Protein AF-0000000079571636 (afdb_homodimer)

pLDDT: mean 96.08, std 3.16, range [74.81, 98.69]

InterPro domains:
  IPR002716 PIN domain [PF01850] (4-133)
  IPR006226 PIN domain toxin [TIGR00028] (1-141)
  IPR022907 VapC family [MF_00265] (2-139)
  IPR029060 PIN-like domain superfamily [SSF88723] (1-139)

Organism: NCBI:txid1891644

Foldseek 3Di:
DEEEALVLLLLCQDPPDPCNVVSVVLLLCQLADPAAYEDEPVRLVVNLCQQQDCVNDVDGDDSVSSVVSSVCSCPGPRYDYFDDDPCLVVQLVVQCVQQVDDDPCSVLSSVQSRCQVVVHEYEYPDPVNVSGPSHHYDHSVD/DEEEALVLLLLCQDPPDPCNVVSVVLLLCQLADPAAYEDEPVRLVVNLCQQQDCVNDVDGDDSVSSVVSSVCSCPGPRYDYFDDDPCLVVQLVVQCVQQVDDDPCSVLSSVQSRCQVVVHEYEYPDPVNVSGPSHHYDHSVD

Nearest PDB structures (foldseek):
  7vwo-assembly3_I  TM=9.781E-01  e=2.932E-18  Mycobacterium tuberculosis H37Rv
  3zvk-assembly1_D  TM=7.586E-01  e=8.535E-06  Rickettsia felis
  2h1o-assembly1_A  TM=6.643E-01  e=7.554E-05  Neisseria gonorrhoeae
  5ecw-assembly1_B  TM=7.635E-01  e=6.685E-04  Shigella flexneri
  2h1c-assembly1_A  TM=6.288E-01  e=1.141E-04  Neisseria gonorrhoeae

Radius of gyration: 18.75 Å; Cα contacts (8 Å, |Δi|>4): 495; chains: 2; bounding box: 39×55×45 Å

Structure (mmCIF, N/CA/C/O backbone):
data_AF-0000000079571636-model_v1
#
loop_
_entity.id
_entity.type
_entity.pdbx_description
1 polymer 'Ribonuclease VapC'
#
loop_
_atom_site.group_PDB
_atom_site.id
_atom_site.type_symbol
_atom_site.label_atom_id
_atom_site.label_alt_id
_atom_site.label_comp_id
_atom_site.label_asym_id
_atom_site.label_entity_id
_atom_site.label_seq_id
_atom_site.pdbx_PDB_ins_code
_atom_site.Cartn_x
_atom_site.Cartn_y
_atom_site.Cartn_z
_atom_site.occupancy
_atom_site.B_iso_or_equiv
_atom_site.auth_seq_id
_atom_site.auth_comp_id
_atom_site.auth_asym_id
_atom_site.auth_atom_id
_atom_site.pdbx_PDB_model_num
ATOM 1 N N . MET A 1 1 ? 5.094 20.062 -7.301 1 96.12 1 MET A N 1
ATOM 2 C CA . MET A 1 1 ? 4.133 19.469 -6.379 1 96.12 1 MET A CA 1
ATOM 3 C C . MET A 1 1 ? 4.848 18.75 -5.234 1 96.12 1 MET A C 1
ATOM 5 O O . MET A 1 1 ? 5.953 18.234 -5.41 1 96.12 1 MET A O 1
ATOM 9 N N . LEU A 1 2 ? 4.289 18.766 -4.051 1 97.06 2 LEU A N 1
ATOM 10 C CA . LEU A 1 2 ? 4.82 18.031 -2.906 1 97.06 2 LEU A CA 1
ATOM 11 C C . LEU A 1 2 ? 4.051 16.734 -2.691 1 97.06 2 LEU A C 1
ATOM 13 O O . LEU A 1 2 ? 2.861 16.656 -2.996 1 97.06 2 LEU A O 1
ATOM 17 N N . LEU A 1 3 ? 4.719 15.75 -2.309 1 97.56 3 LEU A N 1
ATOM 18 C CA . LEU A 1 3 ? 4.137 14.516 -1.783 1 97.56 3 LEU A CA 1
ATOM 19 C C . LEU A 1 3 ? 4.734 14.172 -0.423 1 97.56 3 LEU A C 1
ATOM 21 O O . LEU A 1 3 ? 5.953 14.227 -0.243 1 97.56 3 LEU A O 1
ATOM 25 N N . ALA A 1 4 ? 3.92 13.875 0.493 1 96.19 4 ALA A N 1
ATOM 26 C CA . ALA A 1 4 ? 4.426 13.719 1.854 1 96.19 4 ALA A CA 1
ATOM 27 C C . ALA A 1 4 ? 4.367 12.258 2.299 1 96.19 4 ALA A C 1
ATOM 29 O O . ALA A 1 4 ? 3.408 11.547 1.993 1 96.19 4 ALA A O 1
ATOM 30 N N . ASP A 1 5 ? 5.328 11.883 3.041 1 96.19 5 ASP A N 1
ATOM 31 C CA . ASP A 1 5 ? 5.438 10.57 3.662 1 96.19 5 ASP A CA 1
ATOM 32 C C . ASP A 1 5 ? 4.473 10.43 4.836 1 96.19 5 ASP A C 1
ATOM 34 O O . ASP A 1 5 ? 3.963 11.43 5.348 1 96.19 5 ASP A O 1
ATOM 38 N N . VAL A 1 6 ? 4.297 9.188 5.242 1 97.06 6 VAL A N 1
ATOM 39 C CA . VAL A 1 6 ? 3.385 8.852 6.332 1 97.06 6 VAL A CA 1
ATOM 40 C C . VAL A 1 6 ? 3.828 9.562 7.609 1 97.06 6 VAL A C 1
ATOM 42 O O . VAL A 1 6 ? 2.994 10.07 8.367 1 97.06 6 VAL A O 1
ATOM 45 N N . ASN A 1 7 ? 5.16 9.672 7.844 1 95.06 7 ASN A N 1
ATOM 46 C CA . ASN A 1 7 ? 5.695 10.234 9.078 1 95.06 7 ASN A CA 1
ATOM 47 C C . ASN A 1 7 ? 5.324 11.703 9.234 1 95.06 7 ASN A C 1
ATOM 49 O O . ASN A 1 7 ? 5.141 12.188 10.352 1 95.06 7 ASN A O 1
ATOM 53 N N . VAL A 1 8 ? 5.219 12.398 8.141 1 96 8 VAL A N 1
ATOM 54 C CA . VAL A 1 8 ? 4.855 13.812 8.18 1 96 8 VAL A CA 1
ATOM 55 C C . VAL A 1 8 ? 3.451 13.969 8.758 1 96 8 VAL A C 1
ATOM 57 O O . VAL A 1 8 ? 3.223 14.812 9.625 1 96 8 VAL A O 1
ATOM 60 N N . PHE A 1 9 ? 2.555 13.102 8.375 1 97.69 9 PHE A N 1
ATOM 61 C CA . PHE A 1 9 ? 1.179 13.148 8.852 1 97.69 9 PHE A CA 1
ATOM 62 C C . PHE A 1 9 ? 1.092 12.703 10.305 1 97.69 9 PHE A C 1
ATOM 64 O O . PHE A 1 9 ? 0.295 13.234 11.078 1 97.69 9 PHE A O 1
ATOM 71 N N . ILE A 1 10 ? 1.893 11.695 10.656 1 97.38 10 ILE A N 1
ATOM 72 C CA . ILE A 1 10 ? 1.9 11.203 12.023 1 97.38 10 ILE A CA 1
ATOM 73 C C . ILE A 1 10 ? 2.34 12.32 12.977 1 97.38 10 ILE A C 1
ATOM 75 O O . ILE A 1 10 ? 1.67 12.594 13.969 1 97.38 10 ILE A O 1
ATOM 79 N N . HIS A 1 11 ? 3.43 13.039 12.633 1 96.06 11 HIS A N 1
ATOM 80 C CA . HIS A 1 11 ? 3.947 14.109 13.477 1 96.06 11 HIS A CA 1
ATOM 81 C C . HIS A 1 11 ? 2.973 15.281 13.547 1 96.06 11 HIS A C 1
ATOM 83 O O . HIS A 1 11 ? 2.844 15.93 14.586 1 96.06 11 HIS A O 1
ATOM 89 N N . ALA A 1 12 ? 2.326 15.539 12.453 1 96.81 12 ALA A N 1
ATOM 90 C CA . ALA A 1 12 ? 1.373 16.641 12.414 1 96.81 12 ALA A CA 1
ATOM 91 C C . ALA A 1 12 ? 0.127 16.328 13.234 1 96.81 12 ALA A C 1
ATOM 93 O O . ALA A 1 12 ? -0.508 17.219 13.789 1 96.81 12 ALA A O 1
ATOM 94 N N . HIS A 1 13 ? -0.247 15.031 13.312 1 97.25 13 HIS A N 1
ATOM 95 C CA . HIS A 1 13 ? -1.491 14.602 13.938 1 97.25 13 HIS A CA 1
ATOM 96 C C . HIS A 1 13 ? -1.291 14.312 15.422 1 97.25 13 HIS A C 1
ATOM 98 O O . HIS A 1 13 ? -2.129 14.68 16.25 1 97.25 13 HIS A O 1
ATOM 104 N N . ARG A 1 14 ? -0.196 13.625 15.719 1 95.81 14 ARG A N 1
ATOM 105 C CA . ARG A 1 14 ? 0.037 13.141 17.078 1 95.81 14 ARG A CA 1
ATOM 106 C C . ARG A 1 14 ? 0.732 14.203 17.922 1 95.81 14 ARG A C 1
ATOM 108 O O . ARG A 1 14 ? 1.896 14.531 17.688 1 95.81 14 ARG A O 1
ATOM 115 N N . PRO A 1 15 ? 0.125 14.68 18.969 1 91 15 PRO A N 1
ATOM 116 C CA . PRO A 1 15 ? 0.724 15.734 19.797 1 91 15 PRO A CA 1
ATOM 117 C C . PRO A 1 15 ? 1.906 15.234 20.625 1 91 15 PRO A C 1
ATOM 119 O O . PRO A 1 15 ? 2.703 16.047 21.109 1 91 15 PRO A O 1
ATOM 122 N N . ASP A 1 16 ? 2.041 13.938 20.828 1 90 16 ASP A N 1
ATOM 123 C CA . ASP A 1 16 ? 3.074 13.375 21.688 1 90 16 ASP A CA 1
ATOM 124 C C . ASP A 1 16 ? 4.336 13.047 20.891 1 90 16 ASP A C 1
ATOM 126 O O . ASP A 1 16 ? 5.27 12.438 21.422 1 90 16 ASP A O 1
ATOM 130 N N . THR A 1 17 ? 4.355 13.438 19.641 1 89.12 17 THR A N 1
ATOM 131 C CA . THR A 1 17 ? 5.551 13.211 18.844 1 89.12 17 THR A CA 1
ATOM 132 C C . THR A 1 17 ? 6.43 14.453 18.812 1 89.12 17 THR A C 1
ATOM 134 O O . THR A 1 17 ? 5.961 15.555 19.109 1 89.12 17 THR A O 1
ATOM 137 N N . GLU A 1 18 ? 7.66 14.258 18.516 1 84 18 GLU A N 1
ATOM 138 C CA . GLU A 1 18 ? 8.617 15.359 18.453 1 84 18 GLU A CA 1
ATOM 139 C C . GLU A 1 18 ? 8.227 16.359 17.375 1 84 18 GLU A C 1
ATOM 141 O O . GLU A 1 18 ? 7.816 15.969 16.266 1 84 18 GLU A O 1
ATOM 146 N N . SER A 1 19 ? 8.234 17.719 17.703 1 89.88 19 SER A N 1
ATOM 147 C CA . SER A 1 19 ? 8.016 18.828 16.781 1 89.88 19 SER A CA 1
ATOM 148 C C . SER A 1 19 ? 6.613 18.781 16.188 1 89.88 19 SER A C 1
ATOM 150 O O . SER A 1 19 ? 6.406 19.156 15.039 1 89.88 19 SER A O 1
ATOM 152 N N . SER A 1 20 ? 5.691 18.25 16.922 1 92.69 20 SER A N 1
ATOM 153 C CA . SER A 1 20 ? 4.32 18.078 16.438 1 92.69 20 SER A CA 1
ATOM 154 C C . SER A 1 20 ? 3.721 19.406 16 1 92.69 20 SER A C 1
ATOM 156 O O . SER A 1 20 ? 3.09 19.484 14.945 1 92.69 20 SER A O 1
ATOM 158 N N . GLN A 1 21 ? 3.959 20.453 16.734 1 94.31 21 GLN A N 1
ATOM 159 C CA . GLN A 1 21 ? 3.396 21.766 16.406 1 94.31 21 GLN A CA 1
ATOM 160 C C . GLN A 1 21 ? 3.994 22.312 15.117 1 94.31 21 GLN A C 1
ATOM 162 O O . GLN A 1 21 ? 3.281 22.875 14.289 1 94.31 21 GLN A O 1
ATOM 167 N N . GLU A 1 22 ? 5.25 22.141 14.977 1 95.5 22 GLU A N 1
ATOM 168 C CA . GLU A 1 22 ? 5.93 22.594 13.766 1 95.5 22 GLU A CA 1
ATOM 169 C C . GLU A 1 22 ? 5.441 21.828 12.539 1 95.5 22 GLU A C 1
ATOM 171 O O . GLU A 1 22 ? 5.215 22.422 11.477 1 95.5 22 GLU A O 1
ATOM 176 N N . TYR A 1 23 ? 5.254 20.547 12.672 1 95.81 23 TYR A N 1
ATOM 177 C CA . TYR A 1 23 ? 4.777 19.734 11.562 1 95.81 23 TYR A CA 1
ATOM 178 C C . TYR A 1 23 ? 3.33 20.062 11.219 1 95.81 23 TYR A C 1
ATOM 180 O O . TYR A 1 23 ? 2.965 20.125 10.039 1 95.81 23 TYR A O 1
ATOM 188 N N . ALA A 1 24 ? 2.547 20.312 12.266 1 96.75 24 ALA A N 1
ATOM 189 C CA . ALA A 1 24 ? 1.155 20.688 12.047 1 96.75 24 ALA A CA 1
ATOM 190 C C . ALA A 1 24 ? 1.066 22.016 11.297 1 96.75 24 ALA A C 1
ATOM 192 O O . ALA A 1 24 ? 0.28 22.156 10.352 1 96.75 24 ALA A O 1
ATOM 193 N N . ALA A 1 25 ? 1.86 22.938 11.719 1 96.69 25 AL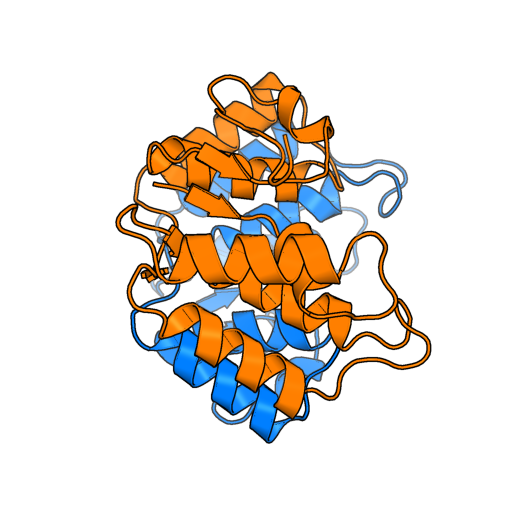A A N 1
ATOM 194 C CA . ALA A 1 25 ? 1.888 24.25 11.062 1 96.69 25 ALA A CA 1
ATOM 195 C C . ALA A 1 25 ? 2.371 24.141 9.625 1 96.69 25 ALA A C 1
ATOM 197 O O . ALA A 1 25 ? 1.804 24.75 8.719 1 96.69 25 ALA A O 1
ATOM 198 N N . TRP A 1 26 ? 3.406 23.391 9.453 1 96.81 26 TRP A N 1
ATOM 199 C CA . TRP A 1 26 ? 3.945 23.203 8.109 1 96.81 26 TRP A CA 1
ATOM 200 C C . TRP A 1 26 ? 2.904 22.562 7.195 1 96.81 26 TRP A C 1
ATOM 202 O O . TRP A 1 26 ? 2.691 23.016 6.07 1 96.81 26 TRP A O 1
ATOM 212 N N . LEU A 1 27 ? 2.281 21.531 7.664 1 97.25 27 LEU A N 1
ATOM 213 C CA . LEU A 1 27 ? 1.283 20.812 6.871 1 97.25 27 LEU A CA 1
ATOM 214 C C . LEU A 1 27 ? 0.119 21.734 6.516 1 97.25 27 LEU A C 1
ATOM 216 O O . LEU A 1 27 ? -0.355 21.734 5.375 1 97.25 27 LEU A O 1
ATOM 220 N N . THR A 1 28 ? -0.33 22.484 7.508 1 97.19 28 THR A N 1
ATOM 221 C CA . THR A 1 28 ? -1.417 23.438 7.273 1 97.19 28 THR A CA 1
ATOM 222 C C . THR A 1 28 ? -1.046 24.422 6.172 1 97.19 28 THR A C 1
ATOM 224 O O . THR A 1 28 ? -1.837 24.672 5.258 1 97.19 28 THR A O 1
ATOM 227 N N . ARG A 1 29 ? 0.156 24.922 6.219 1 96.94 29 ARG A N 1
ATOM 228 C CA . ARG A 1 29 ? 0.626 25.844 5.203 1 96.94 29 ARG A CA 1
ATOM 229 C C . ARG A 1 29 ? 0.708 25.172 3.836 1 96.94 29 ARG A C 1
ATOM 231 O O . ARG A 1 29 ? 0.309 25.766 2.826 1 96.94 29 ARG A O 1
ATOM 238 N N . ALA A 1 30 ? 1.214 23.969 3.807 1 97.12 30 ALA A N 1
ATOM 239 C CA . ALA A 1 30 ? 1.367 23.234 2.555 1 97.12 30 ALA A CA 1
ATOM 240 C C . ALA A 1 30 ? 0.01 22.938 1.925 1 97.12 30 ALA A C 1
ATOM 242 O O . ALA A 1 30 ? -0.149 23.031 0.705 1 97.12 30 ALA A O 1
ATOM 243 N N . LEU A 1 31 ? -0.978 22.656 2.752 1 97.56 31 LEU A N 1
ATOM 244 C CA . LEU A 1 31 ? -2.295 22.234 2.291 1 97.56 31 LEU A CA 1
ATOM 245 C C . LEU A 1 31 ? -3.139 23.438 1.877 1 97.56 31 LEU A C 1
ATOM 247 O O . LEU A 1 31 ? -4.16 23.281 1.203 1 97.56 31 LEU A O 1
ATOM 251 N N . THR A 1 32 ? -2.73 24.594 2.322 1 97.06 32 THR A N 1
ATOM 252 C CA . THR A 1 32 ? -3.531 25.781 2.039 1 97.06 32 THR A CA 1
ATOM 253 C C . THR A 1 32 ? -2.766 26.75 1.143 1 97.06 32 THR A C 1
ATOM 255 O O . THR A 1 32 ? -3.281 27.812 0.78 1 97.06 32 THR A O 1
ATOM 258 N N . GLY A 1 33 ? -1.56 26.422 0.808 1 95.44 33 GLY A N 1
ATOM 259 C CA . GLY A 1 33 ? -0.719 27.281 -0.017 1 95.44 33 GLY A CA 1
ATOM 260 C C . GLY A 1 33 ? -1.002 27.141 -1.501 1 95.44 33 GLY A C 1
ATOM 261 O O . GLY A 1 33 ? -1.903 26.391 -1.9 1 95.44 33 GLY A O 1
ATOM 262 N N . PRO A 1 34 ? -0.255 27.891 -2.332 1 94.94 34 PRO A N 1
ATOM 263 C CA . PRO A 1 34 ? -0.489 27.922 -3.777 1 94.94 34 PRO A CA 1
ATOM 264 C C . PRO A 1 34 ? 0.103 26.703 -4.496 1 94.94 34 PRO A C 1
ATOM 266 O O . PRO A 1 34 ? -0.333 26.359 -5.602 1 94.94 34 PRO A O 1
ATOM 269 N N . GLU A 1 35 ? 1.074 26.062 -3.904 1 95.69 35 GLU A N 1
ATOM 270 C CA . GLU A 1 35 ? 1.703 24.891 -4.512 1 95.69 35 GLU A CA 1
ATOM 271 C C . GLU A 1 35 ? 0.844 23.641 -4.324 1 95.69 35 GLU A C 1
ATOM 273 O O . GLU A 1 35 ? 0.38 23.359 -3.215 1 95.69 35 GLU A O 1
ATOM 278 N N . PRO A 1 36 ? 0.593 22.922 -5.469 1 97.19 36 PRO A N 1
ATOM 279 C CA . PRO A 1 36 ? -0.171 21.688 -5.312 1 97.19 36 PRO A CA 1
ATOM 280 C C . PRO A 1 36 ? 0.483 20.703 -4.34 1 97.19 36 PRO A C 1
ATOM 282 O O . PRO A 1 36 ? 1.709 20.578 -4.328 1 97.19 36 PRO A O 1
ATOM 285 N N . PHE A 1 37 ? -0.344 20.125 -3.484 1 97.81 37 PHE A N 1
ATOM 286 C CA . PHE A 1 37 ? 0.06 19.109 -2.506 1 97.81 37 PHE A CA 1
ATOM 287 C C . PHE A 1 37 ? -0.553 17.766 -2.838 1 97.81 37 PHE A C 1
ATOM 289 O O . PHE A 1 37 ? -1.755 17.562 -2.656 1 97.81 37 PHE A O 1
ATOM 296 N N . GLY A 1 38 ? 0.324 16.875 -3.322 1 96.94 38 GLY A N 1
ATOM 297 C CA . GLY A 1 38 ? -0.154 15.539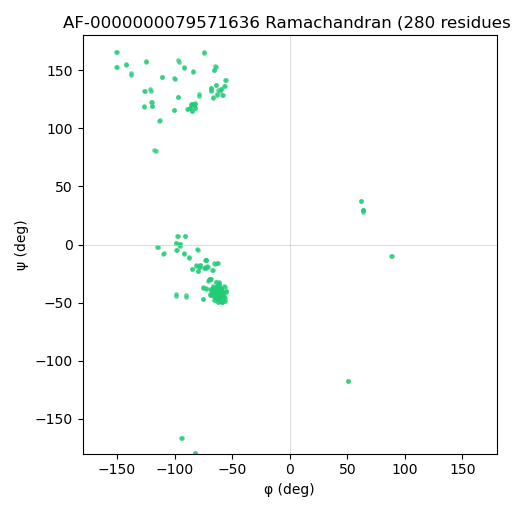 -3.635 1 96.94 38 GLY A CA 1
ATOM 298 C C . GLY A 1 38 ? -0.539 14.742 -2.404 1 96.94 38 GLY A C 1
ATOM 299 O O . GLY A 1 38 ? 0.176 14.758 -1.399 1 96.94 38 GLY A O 1
ATOM 300 N N . VAL A 1 39 ? -1.671 14.117 -2.512 1 95.69 39 VAL A N 1
ATOM 301 C CA . VAL A 1 39 ? -2.162 13.25 -1.444 1 95.69 39 VAL A CA 1
ATOM 302 C C . VAL A 1 39 ? -2.334 11.828 -1.971 1 95.69 39 VAL A C 1
ATOM 304 O O . VAL A 1 39 ? -3.059 11.602 -2.941 1 95.69 39 VAL A O 1
ATOM 307 N N . SER A 1 40 ? -1.602 10.93 -1.375 1 97 40 SER A N 1
ATOM 308 C CA . SER A 1 40 ? -1.703 9.516 -1.723 1 97 40 SER A CA 1
ATOM 309 C C . SER A 1 40 ? -2.623 8.773 -0.761 1 97 40 SER A C 1
ATOM 311 O O . SER A 1 40 ? -2.408 8.789 0.453 1 97 40 SER A O 1
ATOM 313 N N . SER A 1 41 ? -3.641 8.039 -1.341 1 96.88 41 SER A N 1
ATOM 314 C CA . SER A 1 41 ? -4.52 7.223 -0.512 1 96.88 41 SER A CA 1
ATOM 315 C C . SER A 1 41 ? -3.738 6.137 0.219 1 96.88 41 SER A C 1
ATOM 317 O O . SER A 1 41 ? -4.082 5.766 1.343 1 96.88 41 SER A O 1
ATOM 319 N N . LEU A 1 42 ? -2.684 5.66 -0.437 1 97.25 42 LEU A N 1
ATOM 320 C CA . LEU A 1 42 ? -1.842 4.641 0.179 1 97.25 42 LEU A CA 1
ATOM 321 C C . LEU A 1 42 ? -1.135 5.195 1.413 1 97.25 42 LEU A C 1
ATOM 323 O O . LEU A 1 42 ? -1.078 4.527 2.451 1 97.25 42 LEU A O 1
ATOM 327 N N . VAL A 1 43 ? -0.625 6.422 1.332 1 98.19 43 VAL A N 1
ATOM 328 C CA . VAL A 1 43 ? 0.065 7.059 2.451 1 98.19 43 VAL A CA 1
ATOM 329 C C . VAL A 1 43 ? -0.922 7.32 3.586 1 98.19 43 VAL A C 1
ATOM 331 O O . VAL A 1 43 ? -0.628 7.039 4.75 1 98.19 43 VAL A O 1
ATOM 334 N N . LEU A 1 44 ? -2.143 7.801 3.244 1 98.38 44 LEU A N 1
ATOM 335 C CA . LEU A 1 44 ? -3.145 8.078 4.266 1 98.38 44 LEU A CA 1
ATOM 336 C C . LEU A 1 44 ? -3.619 6.785 4.926 1 98.38 44 LEU A C 1
ATOM 338 O O . LEU A 1 44 ? -3.887 6.758 6.129 1 98.38 44 LEU A O 1
ATOM 342 N N . SER A 1 45 ? -3.758 5.715 4.113 1 98.38 45 SER A N 1
ATOM 343 C CA . SER A 1 45 ? -4.078 4.414 4.699 1 98.38 45 SER A CA 1
ATOM 344 C C . SER A 1 45 ? -2.992 3.963 5.672 1 98.38 45 SER A C 1
ATOM 346 O O . SER A 1 45 ? -3.295 3.4 6.727 1 98.38 45 SER A O 1
ATOM 348 N N . GLY A 1 46 ? -1.73 4.191 5.309 1 98.25 46 GLY A N 1
ATOM 349 C CA . GLY A 1 46 ? -0.625 3.916 6.211 1 98.25 46 GLY A CA 1
ATOM 350 C C . GLY A 1 46 ? -0.682 4.73 7.488 1 98.25 46 GLY A C 1
ATOM 351 O O . GLY A 1 46 ? -0.426 4.207 8.578 1 98.25 46 GLY A O 1
ATOM 352 N N . PHE A 1 47 ? -1.009 6.008 7.375 1 98.38 47 PHE A N 1
ATOM 353 C CA . PHE A 1 47 ? -1.214 6.879 8.523 1 98.38 47 PHE A CA 1
ATOM 354 C C . PHE A 1 47 ? -2.279 6.309 9.453 1 98.38 47 PHE A C 1
ATOM 356 O O . PHE A 1 47 ? -2.053 6.168 10.656 1 98.38 47 PHE A O 1
ATOM 363 N N . LEU A 1 48 ? -3.4 5.922 8.852 1 98.56 48 LEU A N 1
ATOM 364 C CA . LEU A 1 48 ? -4.504 5.359 9.617 1 98.56 48 LEU A CA 1
ATOM 365 C C . LEU A 1 48 ? -4.07 4.094 10.352 1 98.56 48 LEU A C 1
ATOM 367 O O . LEU A 1 48 ? -4.332 3.939 11.547 1 98.56 48 LEU A O 1
ATOM 371 N N . ARG A 1 49 ? -3.387 3.219 9.664 1 98.31 49 ARG A N 1
ATOM 372 C CA . ARG A 1 49 ? -2.898 1.972 10.242 1 98.31 49 ARG A CA 1
ATOM 373 C C . ARG A 1 49 ? -2.021 2.24 11.461 1 98.31 49 ARG A C 1
ATOM 375 O O . ARG A 1 49 ? -2.209 1.628 12.508 1 98.31 49 ARG A O 1
ATOM 382 N N . ILE A 1 50 ? -1.125 3.186 11.328 1 97.88 50 ILE A N 1
ATOM 383 C CA . ILE A 1 50 ? -0.101 3.406 12.344 1 97.88 50 ILE A CA 1
ATOM 384 C C . ILE A 1 50 ? -0.719 4.102 13.555 1 97.88 50 ILE A C 1
ATOM 386 O O . ILE A 1 50 ? -0.538 3.656 14.695 1 97.88 50 ILE A O 1
ATOM 390 N N . VAL A 1 51 ? -1.508 5.133 13.438 1 98.19 51 VAL A N 1
ATOM 391 C CA . VAL A 1 51 ? -1.938 5.973 14.547 1 98.19 51 VAL A CA 1
ATOM 392 C C . VAL A 1 51 ? -3.043 5.266 15.328 1 98.19 51 VAL A C 1
ATOM 394 O O . VAL A 1 51 ? -3.336 5.637 16.469 1 98.19 51 VAL A O 1
ATOM 397 N N . THR A 1 52 ? -3.67 4.23 14.68 1 98.25 52 THR A N 1
ATOM 398 C CA . THR A 1 52 ? -4.73 3.512 15.375 1 98.25 52 THR A CA 1
ATOM 399 C C . THR A 1 52 ? -4.203 2.217 15.984 1 98.25 52 THR A C 1
ATOM 401 O O . THR A 1 52 ? -4.965 1.432 16.547 1 98.25 52 THR A O 1
ATOM 404 N N . ASN A 1 53 ? -2.957 1.975 15.82 1 97.75 53 ASN A N 1
ATOM 405 C CA . ASN A 1 53 ? -2.352 0.716 16.25 1 97.75 53 ASN A CA 1
ATOM 406 C C . ASN A 1 53 ? -1.932 0.764 17.703 1 97.75 53 ASN A C 1
ATOM 408 O O . ASN A 1 53 ? -1.031 1.521 18.078 1 97.75 53 ASN A O 1
ATOM 412 N N . HIS A 1 54 ? -2.467 -0.1 18.5 1 94.56 54 HIS A N 1
ATOM 413 C CA . HIS A 1 54 ? -2.195 -0.128 19.938 1 94.56 54 HIS A CA 1
ATOM 414 C C . HIS A 1 54 ? -0.795 -0.659 20.219 1 94.56 54 HIS A C 1
ATOM 416 O O . HIS A 1 54 ? -0.279 -0.496 21.328 1 94.56 54 HIS A O 1
ATOM 422 N N . ARG A 1 55 ? -0.233 -1.356 19.266 1 95.06 55 ARG A N 1
ATOM 423 C CA . ARG A 1 55 ? 1.129 -1.855 19.438 1 95.06 55 ARG A CA 1
ATOM 424 C C . ARG A 1 55 ? 2.15 -0.747 19.203 1 95.06 55 ARG A C 1
ATOM 426 O O . ARG A 1 55 ? 3.32 -0.889 19.562 1 95.06 55 ARG A O 1
ATOM 433 N N . VAL A 1 56 ? 1.792 0.353 18.531 1 93.69 56 VAL A N 1
ATOM 434 C CA . VAL A 1 56 ? 2.684 1.459 18.188 1 93.69 56 VAL A CA 1
ATOM 435 C C . VAL A 1 56 ? 2.506 2.588 19.203 1 93.69 56 VAL A C 1
ATOM 437 O O . VAL A 1 56 ? 3.488 3.16 19.688 1 93.69 56 VAL A O 1
ATOM 440 N N . PHE A 1 57 ? 1.219 2.906 19.547 1 93.25 57 PHE A N 1
ATOM 441 C CA . PHE A 1 57 ? 0.914 3.955 20.516 1 93.25 57 PHE A CA 1
ATOM 442 C C . PHE A 1 57 ? 0.128 3.396 21.703 1 93.25 57 PHE A C 1
ATOM 444 O O . PHE A 1 57 ? -0.863 2.688 21.516 1 93.25 57 PHE A O 1
ATOM 451 N N . ALA A 1 58 ? 0.573 3.75 22.859 1 92.56 58 ALA A N 1
ATOM 452 C CA . ALA A 1 58 ? -0.138 3.338 24.078 1 92.56 58 ALA A CA 1
ATOM 453 C C . ALA A 1 58 ? -1.569 3.867 24.078 1 92.56 58 ALA A C 1
ATOM 455 O O . ALA A 1 58 ? -2.49 3.182 24.531 1 92.56 58 ALA A O 1
ATOM 456 N N . ASP A 1 59 ? -1.713 5.031 23.594 1 94.62 59 ASP A N 1
ATOM 457 C CA . ASP A 1 59 ? -3.02 5.652 23.406 1 94.62 59 ASP A CA 1
ATOM 458 C C . ASP A 1 59 ? -3.289 5.934 21.938 1 94.62 59 ASP A C 1
ATOM 460 O O . ASP A 1 59 ? -3.18 7.078 21.484 1 94.62 59 ASP A O 1
ATOM 464 N N . PRO A 1 60 ? -3.697 4.949 21.25 1 96.69 60 PRO A N 1
ATOM 465 C CA . PRO A 1 60 ? -3.881 5.137 19.812 1 96.69 60 PRO A CA 1
ATOM 466 C C . PRO A 1 60 ? -5.004 6.117 19.484 1 96.69 60 PRO A C 1
ATOM 468 O O . PRO A 1 60 ? -5.941 6.273 20.266 1 96.69 60 PRO A O 1
ATOM 471 N N . THR A 1 61 ? -4.855 6.781 18.375 1 97.31 61 THR A N 1
ATOM 472 C CA . THR A 1 61 ? -5.91 7.664 17.891 1 97.31 61 THR A CA 1
ATOM 473 C C . THR A 1 61 ? -7.18 6.871 17.578 1 97.31 61 THR A C 1
ATOM 475 O O . THR A 1 61 ? -7.121 5.824 16.922 1 97.31 61 THR A O 1
ATOM 478 N N . PRO A 1 62 ? -8.32 7.332 18.125 1 97.06 62 PRO A N 1
ATOM 479 C CA . PRO A 1 62 ? -9.555 6.684 17.688 1 97.06 62 PRO A CA 1
ATOM 480 C C . PRO A 1 62 ? -9.742 6.715 16.172 1 97.06 62 PRO A C 1
ATOM 482 O O . PRO A 1 62 ? -9.422 7.719 15.539 1 97.06 62 PRO A O 1
ATOM 485 N N . PRO A 1 63 ? -10.266 5.617 15.625 1 96.88 63 PRO A N 1
ATOM 486 C CA . PRO A 1 63 ? -10.391 5.531 14.172 1 96.88 63 PRO A CA 1
ATOM 487 C C . PRO A 1 63 ? -11.18 6.695 13.57 1 96.88 63 PRO A C 1
ATOM 489 O O . PRO A 1 63 ? -10.82 7.215 12.516 1 96.88 63 PRO A O 1
ATOM 492 N N . ASP A 1 64 ? -12.227 7.121 14.211 1 96.62 64 ASP A N 1
ATOM 493 C CA . ASP A 1 64 ? -13.055 8.203 13.68 1 96.62 64 ASP A CA 1
ATOM 494 C C . ASP A 1 64 ? -12.273 9.516 13.617 1 96.62 64 ASP A C 1
ATOM 496 O O . ASP A 1 64 ? -12.438 10.297 12.68 1 96.62 64 ASP A O 1
ATOM 500 N N . VAL A 1 65 ? -11.43 9.734 14.609 1 97.81 65 VAL A N 1
ATOM 501 C CA . VAL A 1 65 ? -10.602 10.93 14.648 1 97.81 65 VAL A CA 1
ATOM 502 C C . VAL A 1 65 ? -9.539 10.859 13.547 1 97.81 65 VAL A C 1
ATOM 504 O O . VAL A 1 65 ? -9.297 11.844 12.844 1 97.81 65 VAL A O 1
ATOM 507 N N . ALA A 1 66 ? -8.938 9.711 13.391 1 98.38 66 ALA A N 1
ATOM 508 C CA . ALA A 1 66 ? -7.926 9.516 12.352 1 98.38 66 ALA A CA 1
ATOM 509 C C . ALA A 1 66 ? -8.523 9.688 10.961 1 98.38 66 ALA A C 1
ATOM 511 O O . ALA A 1 66 ? -7.926 10.32 10.094 1 98.38 66 ALA A O 1
ATOM 512 N N . LEU A 1 67 ? -9.719 9.125 10.75 1 98.12 67 LEU A N 1
ATOM 513 C CA . LEU A 1 67 ? -10.398 9.234 9.469 1 98.12 67 LEU A CA 1
ATOM 514 C C . LEU A 1 67 ? -10.781 10.68 9.172 1 98.12 67 LEU A C 1
ATOM 516 O O . LEU A 1 67 ? -10.695 11.125 8.023 1 98.12 67 LEU A O 1
ATOM 520 N N . ALA A 1 68 ? -11.203 11.383 10.195 1 97.94 68 ALA A N 1
ATOM 521 C CA . ALA A 1 68 ? -11.539 12.797 10.031 1 97.94 68 ALA A CA 1
ATOM 522 C C . ALA A 1 68 ? -10.312 13.602 9.594 1 97.94 68 ALA A C 1
ATOM 524 O O . ALA A 1 68 ? -10.414 14.484 8.742 1 97.94 68 ALA A O 1
ATOM 525 N N . PHE A 1 69 ? -9.219 13.297 10.188 1 98.31 69 PHE A N 1
ATOM 526 C CA . PHE A 1 69 ? -7.969 13.945 9.797 1 98.31 69 PHE A CA 1
ATOM 527 C C . PHE A 1 69 ? -7.652 13.664 8.336 1 98.31 69 PHE A C 1
ATOM 529 O O . PHE A 1 69 ? -7.285 14.578 7.59 1 98.31 69 PHE A O 1
ATOM 536 N N . CYS A 1 70 ? -7.812 12.438 7.887 1 98.38 70 CYS A N 1
ATOM 537 C CA . CYS A 1 70 ? -7.59 12.078 6.488 1 98.38 70 CYS A CA 1
ATOM 538 C C . CYS A 1 70 ? -8.5 12.883 5.566 1 98.38 70 CYS A C 1
ATOM 540 O O . CYS A 1 70 ? -8.062 13.359 4.52 1 98.38 70 CYS A O 1
ATOM 542 N N . GLU A 1 71 ? -9.719 13.047 5.984 1 97.56 71 GLU A N 1
ATOM 543 C CA . GLU A 1 71 ? -10.672 13.797 5.18 1 97.56 71 GLU A CA 1
ATOM 544 C C . GLU A 1 71 ? -10.281 15.273 5.086 1 97.56 71 GLU A C 1
ATOM 546 O O . GLU A 1 71 ? -10.438 15.891 4.035 1 97.56 71 GLU A O 1
ATOM 551 N N . ASP A 1 72 ? -9.82 15.773 6.195 1 98.06 72 ASP A N 1
ATOM 552 C CA . ASP A 1 72 ? -9.352 17.156 6.199 1 98.06 72 ASP A CA 1
ATOM 553 C C . ASP A 1 72 ? -8.203 17.344 5.211 1 98.06 72 ASP A C 1
ATOM 555 O O . ASP A 1 72 ? -8.172 18.344 4.477 1 98.06 72 ASP A O 1
ATOM 559 N N . VAL A 1 73 ? -7.324 16.422 5.172 1 98.38 73 VAL A N 1
ATOM 560 C CA . VAL A 1 73 ? -6.176 16.484 4.277 1 98.38 73 VAL A CA 1
ATOM 561 C C . VAL A 1 73 ? -6.645 16.375 2.826 1 98.38 73 VAL A C 1
ATOM 563 O O . VAL A 1 73 ? -6.254 17.172 1.98 1 98.38 73 VAL A O 1
ATOM 566 N N . ARG A 1 74 ? -7.535 15.477 2.555 1 97.56 74 ARG A N 1
ATOM 567 C CA . ARG A 1 74 ? -7.988 15.188 1.197 1 97.56 74 ARG A CA 1
ATOM 568 C C . ARG A 1 74 ? -8.805 16.344 0.637 1 97.56 74 ARG A C 1
ATOM 570 O O . ARG A 1 74 ? -8.805 16.594 -0.572 1 97.56 74 ARG A O 1
ATOM 577 N N . SER A 1 75 ? -9.461 17.047 1.548 1 97.19 75 SER A N 1
ATOM 578 C CA . SER A 1 75 ? -10.383 18.094 1.105 1 97.19 75 SER A CA 1
ATOM 579 C C . SER A 1 75 ? -9.719 19.453 1.105 1 97.19 75 SER A C 1
ATOM 581 O O . SER A 1 75 ? -10.352 20.469 0.766 1 97.19 75 SER A O 1
ATOM 583 N N . ALA A 1 76 ? -8.484 19.531 1.49 1 98.06 76 ALA A N 1
ATOM 584 C CA . ALA A 1 76 ? -7.781 20.812 1.574 1 98.06 76 ALA A CA 1
ATOM 585 C C . ALA A 1 76 ? -7.629 21.453 0.195 1 98.06 76 ALA A C 1
ATOM 587 O O . ALA A 1 76 ? -7.57 20.75 -0.816 1 98.06 76 ALA A O 1
ATOM 588 N N . PRO A 1 77 ? -7.523 22.781 0.104 1 97.31 77 PRO A N 1
ATOM 589 C CA . PRO A 1 77 ? -7.527 23.516 -1.162 1 97.31 77 PRO A CA 1
ATOM 590 C C . PRO A 1 77 ? -6.367 23.125 -2.074 1 97.31 77 PRO A C 1
ATOM 592 O O . PRO A 1 77 ? -6.527 23.078 -3.297 1 97.31 77 PRO A O 1
ATOM 595 N N . ALA A 1 78 ? -5.266 22.828 -1.55 1 98 78 ALA A N 1
ATOM 596 C CA . ALA A 1 78 ? -4.082 22.547 -2.363 1 98 78 ALA A CA 1
ATOM 597 C C . ALA A 1 78 ? -3.961 21.062 -2.668 1 98 78 ALA A C 1
ATOM 599 O O . ALA A 1 78 ? -3.098 20.656 -3.445 1 98 78 ALA A O 1
ATOM 600 N N . ALA A 1 79 ? -4.809 20.234 -2.045 1 97.69 79 ALA A N 1
ATOM 601 C CA . ALA A 1 79 ? -4.668 18.781 -2.146 1 97.69 79 ALA A CA 1
ATOM 602 C C . ALA A 1 79 ? -4.988 18.297 -3.559 1 97.69 79 ALA A C 1
ATOM 604 O O . ALA A 1 79 ? -5.996 18.703 -4.145 1 97.69 79 ALA A O 1
ATOM 605 N N . VAL A 1 80 ? -4.16 17.484 -4.078 1 96.44 80 VAL A N 1
ATOM 606 C CA . VAL A 1 80 ? -4.355 16.797 -5.348 1 96.44 80 VAL A CA 1
ATOM 607 C C . VAL A 1 80 ? -4.176 15.297 -5.148 1 96.44 80 VAL A C 1
ATOM 609 O O . VAL A 1 80 ? -3.098 14.836 -4.754 1 96.44 80 VAL A O 1
ATOM 612 N N . MET A 1 81 ? -5.234 14.516 -5.43 1 95.38 81 MET A N 1
ATOM 613 C CA . MET A 1 81 ? -5.137 13.07 -5.258 1 95.38 81 MET A CA 1
ATOM 614 C C . MET A 1 81 ? -4.152 12.469 -6.258 1 95.38 81 MET A C 1
ATOM 616 O O . MET A 1 81 ? -4.27 12.695 -7.461 1 95.38 81 MET A O 1
ATOM 620 N N . THR A 1 82 ? -3.209 11.742 -5.699 1 95.38 82 THR A N 1
ATOM 621 C CA . THR A 1 82 ? -2.123 11.18 -6.492 1 95.38 82 THR A CA 1
ATOM 622 C C . THR A 1 82 ? -2.115 9.656 -6.402 1 95.38 82 THR A C 1
ATOM 624 O O . THR A 1 82 ? -2.074 9.094 -5.305 1 95.38 82 THR A O 1
ATOM 627 N N . LEU A 1 83 ? -2.215 9.008 -7.574 1 94.81 83 LEU A N 1
ATOM 628 C CA . LEU A 1 83 ? -2.232 7.551 -7.691 1 94.81 83 LEU A CA 1
ATOM 629 C C . LEU A 1 83 ? -1.136 7.066 -8.633 1 94.81 83 LEU A C 1
ATOM 631 O O . LEU A 1 83 ? -0.635 7.836 -9.461 1 94.81 83 LEU A O 1
ATOM 635 N N . PRO A 1 84 ? -0.752 5.766 -8.445 1 95.88 84 PRO A N 1
ATOM 636 C CA . PRO A 1 84 ? 0.175 5.215 -9.438 1 95.88 84 PRO A CA 1
ATOM 637 C C . PRO A 1 84 ? -0.379 5.266 -10.859 1 95.88 84 PRO A C 1
ATOM 639 O O . PRO A 1 84 ? -1.519 4.859 -11.094 1 95.88 84 PRO A O 1
ATOM 642 N N . GLY A 1 85 ? 0.437 5.832 -11.758 1 94.12 85 GLY A N 1
ATOM 643 C CA . GLY A 1 85 ? 0.085 5.883 -13.164 1 94.12 85 GLY A CA 1
ATOM 644 C C . GLY A 1 85 ? 0.646 4.723 -13.969 1 94.12 85 GLY A C 1
ATOM 645 O O . GL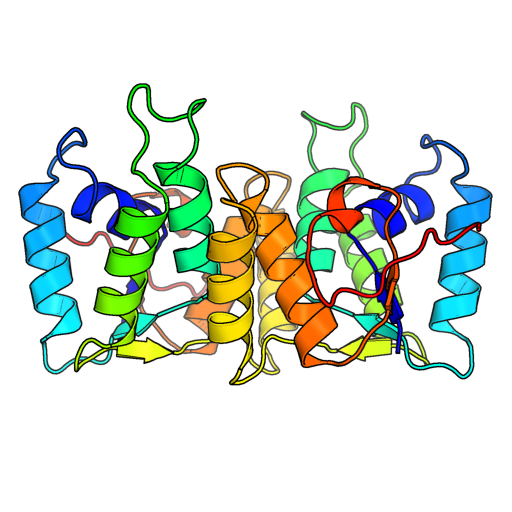Y A 1 85 ? 1.09 3.725 -13.391 1 94.12 85 GLY A O 1
ATOM 646 N N . PRO A 1 86 ? 0.614 4.82 -15.289 1 93.88 86 PRO A N 1
ATOM 647 C CA . PRO A 1 86 ? 0.992 3.705 -16.156 1 93.88 86 PRO A CA 1
ATOM 648 C C . PRO A 1 86 ? 2.479 3.363 -16.062 1 93.88 86 PRO A C 1
ATOM 650 O O . PRO A 1 86 ? 2.873 2.229 -16.344 1 93.88 86 PRO A O 1
ATOM 653 N N . ARG A 1 87 ? 3.27 4.305 -15.633 1 96.94 87 ARG A N 1
ATOM 654 C CA . ARG A 1 87 ? 4.707 4.062 -15.594 1 96.94 87 ARG A CA 1
ATOM 655 C C . ARG A 1 87 ? 5.16 3.652 -14.203 1 96.94 87 ARG A C 1
ATOM 657 O O . ARG A 1 87 ? 6.324 3.303 -13.992 1 96.94 87 ARG A O 1
ATOM 664 N N . HIS A 1 88 ? 4.297 3.662 -13.273 1 97.94 88 HIS A N 1
ATOM 665 C CA . HIS A 1 88 ? 4.668 3.51 -11.875 1 97.94 88 HIS A CA 1
ATOM 666 C C . HIS A 1 88 ? 5.395 2.191 -11.633 1 97.94 88 HIS A C 1
ATOM 668 O O . HIS A 1 88 ? 6.488 2.176 -11.062 1 97.94 88 HIS A O 1
ATOM 674 N N . TRP A 1 89 ? 4.855 1.089 -12.102 1 97.62 89 TRP A N 1
ATOM 675 C CA . TRP A 1 89 ? 5.434 -0.22 -11.82 1 97.62 89 TRP A CA 1
ATOM 676 C C . TRP A 1 89 ? 6.848 -0.324 -12.383 1 97.62 89 TRP A C 1
ATOM 678 O O . TRP A 1 89 ? 7.742 -0.873 -11.742 1 97.62 89 TRP A O 1
ATOM 688 N N . GLN A 1 90 ? 6.984 0.162 -13.57 1 97.75 90 GLN A N 1
ATOM 689 C CA . GLN A 1 90 ? 8.297 0.103 -14.195 1 97.75 90 GLN A CA 1
ATOM 690 C C . GLN A 1 90 ? 9.328 0.901 -13.398 1 97.75 90 GLN A C 1
ATOM 692 O O . GLN A 1 90 ? 10.461 0.452 -13.203 1 97.75 90 GLN A O 1
ATOM 697 N N . ILE A 1 91 ? 8.977 2.09 -12.961 1 98.5 91 ILE A N 1
ATOM 698 C CA . ILE A 1 91 ? 9.859 2.902 -12.133 1 98.5 91 ILE A CA 1
ATOM 699 C C . ILE A 1 91 ? 10.164 2.174 -10.828 1 98.5 91 ILE A C 1
ATOM 701 O O . ILE A 1 91 ? 11.312 2.102 -10.398 1 98.5 91 ILE A O 1
ATOM 705 N N . PHE A 1 92 ? 9.133 1.579 -10.258 1 98.56 92 PHE A N 1
ATOM 706 C CA . PHE A 1 92 ? 9.266 0.822 -9.016 1 98.56 92 PHE A CA 1
ATOM 707 C C . PHE A 1 92 ? 10.242 -0.334 -9.195 1 98.56 92 PHE A C 1
ATOM 709 O O . PHE A 1 92 ? 11.164 -0.504 -8.391 1 98.56 92 PHE A O 1
ATOM 716 N N . ARG A 1 93 ? 10.047 -1.062 -10.25 1 98.19 93 ARG A N 1
ATOM 717 C CA . ARG A 1 93 ? 10.93 -2.184 -10.547 1 98.19 93 ARG A CA 1
ATOM 718 C C . ARG A 1 93 ? 12.375 -1.716 -10.703 1 98.19 93 ARG A C 1
ATOM 720 O O . ARG A 1 93 ? 13.289 -2.314 -10.133 1 98.19 93 ARG A O 1
ATOM 727 N N . GLN A 1 94 ? 12.586 -0.656 -11.383 1 98.06 94 GLN A N 1
ATOM 728 C CA . GLN A 1 94 ? 13.922 -0.116 -11.617 1 98.06 94 GLN A CA 1
ATOM 729 C C . GLN A 1 94 ? 14.57 0.333 -10.312 1 98.06 94 GLN A C 1
ATOM 731 O O . GLN A 1 94 ? 15.766 0.121 -10.102 1 98.06 94 GLN A O 1
ATOM 736 N N . LEU A 1 95 ? 13.805 0.958 -9.461 1 98.38 95 LEU A N 1
ATOM 737 C CA . LEU A 1 95 ? 14.32 1.384 -8.172 1 98.38 95 LEU A CA 1
ATOM 738 C C . LEU A 1 95 ? 14.734 0.182 -7.324 1 98.38 95 LEU A C 1
ATOM 740 O O . LEU A 1 95 ? 15.773 0.209 -6.66 1 98.38 95 LEU A O 1
ATOM 744 N N . CYS A 1 96 ? 13.875 -0.876 -7.32 1 98.06 96 CYS A N 1
ATOM 745 C CA . CYS A 1 96 ? 14.203 -2.086 -6.574 1 98.06 96 CYS A CA 1
ATOM 746 C C . CYS A 1 96 ? 15.5 -2.701 -7.078 1 98.06 96 CYS A C 1
ATOM 748 O O . CYS A 1 96 ? 16.359 -3.102 -6.281 1 98.06 96 CYS A O 1
ATOM 750 N N . GLU A 1 97 ? 15.625 -2.711 -8.359 1 97.19 97 GLU A N 1
ATOM 751 C CA . GLU A 1 97 ? 16.828 -3.281 -8.969 1 97.19 97 GLU A CA 1
ATOM 752 C C . GLU A 1 97 ? 18.062 -2.436 -8.656 1 97.19 97 GLU A C 1
ATOM 754 O O . GLU A 1 97 ? 19.109 -2.967 -8.289 1 97.19 97 GLU A O 1
ATOM 759 N N . ALA A 1 98 ? 17.953 -1.165 -8.742 1 96.69 98 ALA A N 1
ATOM 760 C CA . ALA A 1 98 ? 19.062 -0.24 -8.57 1 96.69 98 ALA A CA 1
ATOM 761 C C . ALA A 1 98 ? 19.547 -0.227 -7.125 1 96.69 98 ALA A C 1
ATOM 763 O O . ALA A 1 98 ? 20.734 -0.02 -6.863 1 96.69 98 ALA A O 1
ATOM 764 N N . THR A 1 99 ? 18.672 -0.482 -6.156 1 96.38 99 THR A N 1
ATOM 765 C CA . THR A 1 99 ? 19.016 -0.332 -4.75 1 96.38 99 THR A CA 1
ATOM 766 C C . THR A 1 99 ? 19.109 -1.693 -4.066 1 96.38 99 THR A C 1
ATOM 768 O O . THR A 1 99 ? 19.516 -1.785 -2.906 1 96.38 99 THR A O 1
ATOM 771 N N . GLY A 1 100 ? 18.703 -2.738 -4.809 1 94.94 100 GLY A N 1
ATOM 772 C CA . GLY A 1 100 ? 18.594 -4.031 -4.152 1 94.94 100 GLY A CA 1
ATOM 773 C C . GLY A 1 100 ? 17.578 -4.047 -3.025 1 94.94 100 GLY A C 1
ATOM 774 O O . GLY A 1 100 ? 17.828 -4.617 -1.964 1 94.94 100 GLY A O 1
ATOM 775 N N . ALA A 1 101 ? 16.484 -3.34 -3.23 1 95.38 101 ALA A N 1
ATOM 776 C CA . ALA A 1 101 ? 15.484 -3.178 -2.182 1 95.38 101 ALA A CA 1
ATOM 777 C C . ALA A 1 101 ? 14.93 -4.531 -1.743 1 95.38 101 ALA A C 1
ATOM 779 O O . ALA A 1 101 ? 14.602 -5.375 -2.578 1 95.38 101 ALA A O 1
ATOM 780 N N . ARG A 1 102 ? 14.844 -4.73 -0.443 1 95.75 102 ARG A N 1
ATOM 781 C CA . ARG A 1 102 ? 14.305 -5.918 0.203 1 95.75 102 ARG A CA 1
ATOM 782 C C . ARG A 1 102 ? 13.516 -5.551 1.457 1 95.75 102 ARG A C 1
ATOM 784 O O . ARG A 1 102 ? 13.766 -4.512 2.07 1 95.75 102 ARG A O 1
ATOM 791 N N . GLY A 1 103 ? 12.602 -6.461 1.769 1 96.19 103 GLY A N 1
ATOM 792 C CA . GLY A 1 103 ? 11.883 -6.281 3.02 1 96.19 103 GLY A CA 1
ATOM 793 C C . GLY A 1 103 ? 11.297 -4.887 3.178 1 96.19 103 GLY A C 1
ATOM 794 O O . GLY A 1 103 ? 10.586 -4.402 2.297 1 96.19 103 GLY A O 1
ATOM 795 N N . ASN A 1 104 ? 11.758 -4.203 4.164 1 94.12 104 ASN A N 1
ATOM 796 C CA . ASN A 1 104 ? 11.117 -2.961 4.578 1 94.12 104 ASN A CA 1
ATOM 797 C C . ASN A 1 104 ? 11.523 -1.794 3.682 1 94.12 104 ASN A C 1
ATOM 799 O O . ASN A 1 104 ? 10.953 -0.705 3.781 1 94.12 104 ASN A O 1
ATOM 803 N N . VAL A 1 105 ? 12.43 -1.999 2.744 1 97 105 VAL A N 1
ATOM 804 C CA . VAL A 1 105 ? 12.836 -0.974 1.786 1 97 105 VAL A CA 1
ATOM 805 C C . VAL A 1 105 ? 11.875 -0.97 0.599 1 97 105 VAL A C 1
ATOM 807 O O . VAL A 1 105 ? 11.781 0.022 -0.128 1 97 105 VAL A O 1
ATOM 810 N N . VAL A 1 106 ? 11.164 -2.053 0.387 1 98.19 106 VAL A N 1
ATOM 811 C CA . VAL A 1 106 ? 10.305 -2.232 -0.778 1 98.19 106 VAL A CA 1
ATOM 812 C C . VAL A 1 106 ? 9.18 -1.199 -0.753 1 98.19 106 VAL A C 1
ATOM 814 O O . VAL A 1 106 ? 8.945 -0.502 -1.743 1 98.19 106 VAL A O 1
ATOM 817 N N . PRO A 1 107 ? 8.484 -0.97 0.404 1 97.44 107 PRO A N 1
ATOM 818 C CA . PRO A 1 107 ? 7.445 0.061 0.426 1 97.44 107 PRO A CA 1
ATOM 819 C C . PRO A 1 107 ? 7.992 1.459 0.147 1 97.44 107 PRO A C 1
ATOM 821 O O . PRO A 1 107 ? 7.312 2.279 -0.473 1 97.44 107 PRO A O 1
ATOM 824 N N . ASP A 1 108 ? 9.188 1.7 0.612 1 97.38 108 ASP A N 1
ATOM 825 C CA . ASP A 1 108 ? 9.812 2.992 0.333 1 97.38 108 ASP A CA 1
ATOM 826 C C . ASP A 1 108 ? 10.047 3.176 -1.165 1 97.38 108 ASP A C 1
ATOM 828 O O . ASP A 1 108 ? 9.82 4.262 -1.704 1 97.38 108 ASP A O 1
ATOM 832 N N . ALA A 1 109 ? 10.516 2.107 -1.81 1 98.44 109 ALA A N 1
ATOM 833 C CA . ALA A 1 109 ? 10.727 2.156 -3.256 1 98.44 109 ALA A CA 1
ATOM 834 C C . ALA A 1 109 ? 9.406 2.414 -3.986 1 98.44 109 ALA A C 1
ATOM 836 O O . ALA A 1 109 ? 9.375 3.146 -4.977 1 98.44 109 ALA A O 1
ATOM 837 N N . TYR A 1 110 ? 8.336 1.811 -3.523 1 98.5 110 TYR A N 1
ATOM 838 C CA . TYR A 1 110 ? 7.02 1.972 -4.125 1 98.5 110 TYR A CA 1
ATOM 839 C C . TYR A 1 110 ? 6.566 3.426 -4.066 1 98.5 110 TYR A C 1
ATOM 841 O O . TYR A 1 110 ? 6.07 3.969 -5.055 1 98.5 110 TYR A O 1
ATOM 849 N N . LEU A 1 111 ? 6.801 4.07 -2.92 1 98.06 111 LEU A N 1
ATOM 850 C CA . LEU A 1 111 ? 6.402 5.461 -2.725 1 98.06 111 LEU A CA 1
ATOM 851 C C . LEU A 1 111 ? 7.344 6.402 -3.469 1 98.06 111 LEU A C 1
ATOM 853 O O . LEU A 1 111 ? 6.914 7.43 -3.998 1 98.06 111 LEU A O 1
ATOM 857 N N . ALA A 1 112 ? 8.617 6.062 -3.494 1 98.44 112 ALA A N 1
ATOM 858 C CA . ALA A 1 112 ? 9.562 6.84 -4.285 1 98.44 112 ALA A CA 1
ATOM 859 C C . ALA A 1 112 ? 9.18 6.84 -5.762 1 98.44 112 ALA A C 1
ATOM 861 O O . ALA A 1 112 ? 9.25 7.875 -6.43 1 98.44 112 ALA A O 1
ATOM 862 N N . ALA A 1 113 ? 8.758 5.672 -6.262 1 98.69 113 ALA A N 1
ATOM 863 C CA . ALA A 1 113 ? 8.32 5.555 -7.652 1 98.69 113 ALA A CA 1
ATOM 864 C C . ALA A 1 113 ? 7.137 6.473 -7.93 1 98.69 113 ALA A C 1
ATOM 866 O O . ALA A 1 113 ? 7.055 7.082 -9 1 98.69 113 ALA A O 1
ATOM 867 N N . LEU A 1 114 ? 6.25 6.566 -6.957 1 98.25 114 LEU A N 1
ATOM 868 C CA . LEU A 1 114 ? 5.094 7.449 -7.086 1 98.25 114 LEU A CA 1
ATOM 869 C C . LEU A 1 114 ? 5.531 8.898 -7.23 1 98.25 114 LEU A C 1
ATOM 871 O O . LEU A 1 114 ? 5.059 9.609 -8.125 1 98.25 114 LEU A O 1
ATOM 875 N N . ALA A 1 115 ? 6.41 9.344 -6.363 1 98.38 115 ALA A N 1
ATOM 876 C CA . ALA A 1 115 ? 6.91 10.711 -6.406 1 98.38 115 ALA A CA 1
ATOM 877 C C . ALA A 1 115 ? 7.625 10.992 -7.727 1 98.38 115 ALA A C 1
ATOM 879 O O . ALA A 1 115 ? 7.395 12.031 -8.352 1 98.38 115 ALA A O 1
ATOM 880 N N . ILE A 1 116 ? 8.445 10.039 -8.195 1 98.44 116 ILE A N 1
ATOM 881 C CA . ILE A 1 116 ? 9.219 10.195 -9.422 1 98.44 116 ILE A CA 1
ATOM 882 C C . ILE A 1 116 ? 8.281 10.297 -10.625 1 98.44 116 ILE A C 1
ATOM 884 O O . ILE A 1 116 ? 8.453 11.172 -11.477 1 98.44 116 ILE A O 1
ATOM 888 N N . GLU A 1 117 ? 7.328 9.406 -10.688 1 98.19 117 GLU A N 1
ATOM 889 C CA . GLU A 1 117 ? 6.398 9.414 -11.812 1 98.19 117 GLU A CA 1
ATOM 890 C C . GLU A 1 117 ? 5.691 10.766 -11.93 1 98.19 117 GLU A C 1
ATOM 892 O O . GLU A 1 117 ? 5.43 11.234 -13.039 1 98.19 117 GLU A O 1
ATOM 897 N N . HIS A 1 118 ? 5.375 11.422 -10.836 1 97.56 118 HIS A N 1
ATOM 898 C CA . HIS A 1 118 ? 4.602 12.656 -10.836 1 97.56 118 HIS A CA 1
ATOM 899 C C . HIS A 1 118 ? 5.516 13.875 -10.812 1 97.56 118 HIS A C 1
ATOM 901 O O . HIS A 1 118 ? 5.035 15.016 -10.742 1 97.56 118 HIS A O 1
ATOM 907 N N . GLY A 1 119 ? 6.785 13.641 -10.797 1 97.12 119 GLY A N 1
ATOM 908 C CA . GLY A 1 119 ? 7.723 14.75 -10.727 1 97.12 119 GLY A CA 1
ATOM 909 C C . GLY A 1 119 ? 7.613 15.539 -9.438 1 97.12 119 GLY A C 1
ATOM 910 O O . GLY A 1 119 ? 7.816 16.766 -9.43 1 97.12 119 GLY A O 1
ATOM 911 N N . ALA A 1 120 ? 7.234 14.93 -8.367 1 97.62 120 ALA A N 1
ATOM 912 C CA . ALA A 1 120 ? 6.984 15.586 -7.086 1 97.62 120 ALA A CA 1
ATOM 913 C C . ALA A 1 120 ? 8.234 15.594 -6.219 1 97.62 120 ALA A C 1
ATOM 915 O O . ALA A 1 120 ? 9.125 14.758 -6.395 1 97.62 120 ALA A O 1
ATOM 916 N N . THR A 1 121 ? 8.32 16.578 -5.379 1 97.31 121 THR A N 1
ATOM 917 C CA . THR A 1 121 ? 9.273 16.531 -4.277 1 97.31 121 THR A CA 1
ATOM 918 C C . THR A 1 121 ? 8.719 15.734 -3.104 1 97.31 121 THR A C 1
ATOM 920 O O . THR A 1 121 ? 7.641 16.047 -2.596 1 97.31 121 THR A O 1
ATOM 923 N N . TRP A 1 122 ? 9.453 14.688 -2.732 1 97.69 122 TRP A N 1
ATOM 924 C CA . TRP A 1 122 ? 9.055 13.805 -1.641 1 97.69 122 TRP A CA 1
ATOM 925 C C . TRP A 1 122 ? 9.461 14.383 -0.292 1 97.69 122 TRP A C 1
ATOM 927 O O . TRP A 1 122 ? 10.641 14.648 -0.056 1 97.69 122 TRP A O 1
ATOM 937 N N . ILE A 1 123 ? 8.461 14.617 0.582 1 97.25 123 ILE A N 1
ATOM 938 C CA . ILE A 1 123 ? 8.711 15.203 1.896 1 97.25 123 ILE A CA 1
ATOM 939 C C . ILE A 1 123 ? 8.703 14.102 2.955 1 97.25 123 ILE A C 1
ATOM 941 O O . ILE A 1 123 ? 7.684 13.445 3.18 1 97.25 123 ILE A O 1
ATOM 945 N N . SER A 1 124 ? 9.844 13.883 3.584 1 96.38 124 SER A N 1
ATOM 946 C CA . SER A 1 124 ? 9.969 12.828 4.586 1 96.38 124 SER A CA 1
ATOM 947 C C . SER A 1 124 ? 11.008 13.188 5.637 1 96.38 124 SER A C 1
ATOM 949 O O . SER A 1 124 ? 11.891 14.016 5.387 1 96.38 124 SER A O 1
ATOM 951 N N . THR A 1 125 ? 10.836 12.633 6.871 1 92.62 125 THR A N 1
ATOM 952 C CA . THR A 1 125 ? 11.852 12.773 7.91 1 92.62 125 THR A CA 1
ATOM 953 C C . THR A 1 125 ? 12.883 11.656 7.809 1 92.62 125 THR A C 1
ATOM 955 O O . THR A 1 125 ? 13.922 11.711 8.469 1 92.62 125 THR A O 1
ATOM 958 N N . ASP A 1 126 ? 12.602 10.672 7.008 1 92.88 126 ASP A N 1
ATOM 959 C CA . ASP A 1 126 ? 13.477 9.516 6.855 1 92.88 126 ASP A CA 1
ATOM 960 C C . ASP A 1 126 ? 14.57 9.789 5.824 1 92.88 126 ASP A C 1
ATOM 962 O O . ASP A 1 126 ? 14.305 9.836 4.625 1 92.88 126 ASP A O 1
ATOM 966 N N . THR A 1 127 ? 15.805 9.836 6.184 1 91.62 127 THR A N 1
ATOM 967 C CA . THR A 1 127 ? 16.938 10.133 5.309 1 91.62 127 THR A CA 1
ATOM 968 C C . THR A 1 127 ? 17.234 8.945 4.395 1 91.62 127 THR A C 1
ATOM 970 O O . THR A 1 127 ? 17.969 9.086 3.412 1 91.62 127 THR A O 1
ATOM 973 N N . GLY A 1 128 ? 16.672 7.805 4.676 1 92.62 128 GLY A N 1
ATOM 974 C CA . GLY A 1 128 ? 16.875 6.609 3.865 1 92.62 128 GLY A CA 1
ATOM 975 C C . GLY A 1 128 ? 16.359 6.762 2.447 1 92.62 128 GLY A C 1
ATOM 976 O O . GLY A 1 128 ? 16.781 6.031 1.547 1 92.62 128 GLY A O 1
ATOM 977 N N . PHE A 1 129 ? 15.508 7.785 2.18 1 95.62 129 PHE A N 1
ATOM 978 C CA . PHE A 1 129 ? 14.961 7.992 0.844 1 95.62 129 PHE A CA 1
ATOM 979 C C . PHE A 1 129 ? 16.031 8.523 -0.103 1 95.62 129 PHE A C 1
ATOM 981 O O . PHE A 1 129 ? 15.867 8.477 -1.323 1 95.62 129 PHE A O 1
ATOM 988 N N . ALA A 1 130 ? 17.141 8.969 0.419 1 93.94 130 ALA A N 1
ATOM 989 C CA . ALA A 1 130 ? 18.25 9.461 -0.4 1 93.94 130 ALA A CA 1
ATOM 990 C C . ALA A 1 130 ? 18.844 8.344 -1.251 1 93.94 130 ALA A C 1
ATOM 992 O O . ALA A 1 130 ? 19.516 8.602 -2.25 1 93.94 130 ALA A O 1
ATOM 993 N N . ARG A 1 131 ? 18.609 7.137 -0.994 1 95.94 131 ARG A N 1
ATOM 994 C CA . ARG A 1 131 ? 19.188 5.988 -1.682 1 95.94 131 ARG A CA 1
ATOM 995 C C . ARG A 1 131 ? 18.578 5.816 -3.068 1 95.94 131 ARG A C 1
ATOM 997 O O . ARG A 1 131 ? 19.141 5.113 -3.914 1 95.94 131 ARG A O 1
ATOM 1004 N N . PHE A 1 132 ? 17.375 6.414 -3.289 1 97.38 132 PHE A N 1
ATOM 1005 C CA . PHE A 1 132 ? 16.656 6.164 -4.527 1 97.38 132 PHE A CA 1
ATOM 1006 C C . PHE A 1 132 ? 17.062 7.16 -5.605 1 97.38 132 PHE A C 1
ATOM 1008 O O . PHE A 1 132 ? 16.781 8.352 -5.5 1 97.38 132 PHE A O 1
ATOM 1015 N N . PRO A 1 133 ? 17.656 6.68 -6.676 1 96.94 133 PRO A N 1
ATOM 1016 C CA . PRO A 1 133 ? 18.062 7.578 -7.758 1 96.94 133 PRO A CA 1
ATOM 1017 C C . PRO A 1 133 ? 16.875 8.266 -8.43 1 96.94 133 PRO A C 1
ATOM 1019 O O . PRO A 1 133 ? 15.844 7.633 -8.672 1 96.94 133 PRO A O 1
ATOM 1022 N N . GLY A 1 134 ? 17.047 9.539 -8.688 1 96.69 134 GLY A N 1
ATOM 1023 C CA . GLY A 1 134 ? 16.016 10.273 -9.414 1 96.69 134 GLY A CA 1
ATOM 1024 C C . GLY A 1 134 ? 14.961 10.875 -8.5 1 96.69 134 GLY A C 1
ATOM 1025 O O . GLY A 1 134 ? 14.156 11.695 -8.938 1 96.69 134 GLY A O 1
ATOM 1026 N N . LEU A 1 135 ? 15 10.477 -7.191 1 97.69 135 LEU A N 1
ATOM 1027 C CA . LEU A 1 135 ? 14.023 11.008 -6.258 1 97.69 135 LEU A CA 1
ATOM 1028 C C . LEU A 1 135 ? 14.477 12.359 -5.711 1 97.69 135 LEU A C 1
ATOM 1030 O O . LEU A 1 135 ? 15.578 12.484 -5.184 1 97.69 135 LEU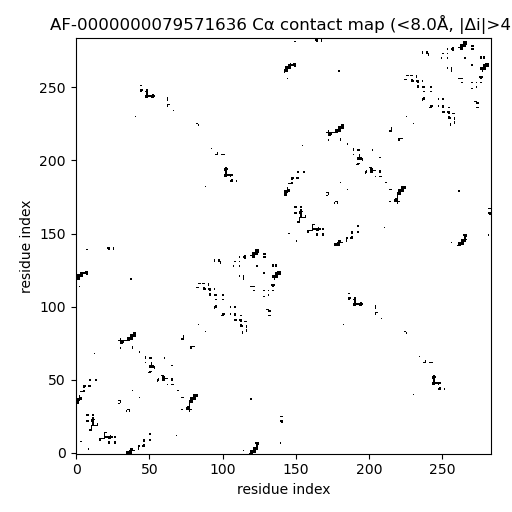 A O 1
ATOM 1034 N N . ARG A 1 136 ? 13.695 13.352 -5.918 1 96.81 136 ARG A N 1
ATOM 1035 C CA . ARG A 1 136 ? 13.859 14.602 -5.184 1 96.81 136 ARG A CA 1
ATOM 1036 C C . ARG A 1 136 ? 13.203 14.523 -3.812 1 96.81 136 ARG A C 1
ATOM 1038 O O . ARG A 1 136 ? 12 14.273 -3.711 1 96.81 136 ARG A O 1
ATOM 1045 N N . TRP A 1 137 ? 13.945 14.633 -2.801 1 94.62 137 TRP A N 1
ATOM 1046 C CA . TRP A 1 137 ? 13.391 14.516 -1.457 1 94.62 137 TRP A CA 1
ATOM 1047 C C . TRP A 1 137 ? 13.984 15.57 -0.53 1 94.62 137 TRP A C 1
ATOM 1049 O O . TRP A 1 137 ? 15.133 15.992 -0.704 1 94.62 137 TRP A O 1
ATOM 1059 N N . ARG A 1 138 ? 13.172 16.047 0.408 1 94 138 ARG A N 1
ATOM 1060 C CA . ARG A 1 138 ? 13.641 16.969 1.438 1 94 138 ARG A CA 1
ATOM 1061 C C . ARG A 1 138 ? 12.836 16.797 2.725 1 94 138 ARG A C 1
ATOM 1063 O O . ARG A 1 138 ? 11.797 16.125 2.734 1 94 138 ARG A O 1
ATOM 1070 N N . ARG A 1 139 ? 13.344 17.359 3.834 1 92.44 139 ARG A N 1
ATOM 1071 C CA . ARG A 1 139 ? 12.633 17.406 5.105 1 92.44 139 ARG A CA 1
ATOM 1072 C C . ARG A 1 139 ? 11.68 18.594 5.148 1 92.44 139 ARG A C 1
ATOM 1074 O O . ARG A 1 139 ? 11.961 19.641 4.562 1 92.44 139 ARG A O 1
ATOM 1081 N N . PRO A 1 140 ? 10.625 18.438 5.844 1 86.88 140 PRO A N 1
ATOM 1082 C CA . PRO A 1 140 ? 9.641 19.516 5.863 1 86.88 140 PRO A CA 1
ATOM 1083 C C . PRO A 1 140 ? 10.18 20.781 6.531 1 86.88 140 PRO A C 1
ATOM 1085 O O . PRO A 1 140 ? 9.867 21.906 6.098 1 86.88 140 PRO A O 1
ATOM 1088 N N . LEU A 1 141 ? 10.977 20.594 7.598 1 82.62 141 LEU A N 1
ATOM 1089 C CA . LEU A 1 141 ? 11.359 21.734 8.406 1 82.62 141 LEU A CA 1
ATOM 1090 C C . LEU A 1 141 ? 12.742 22.25 8 1 82.62 141 LEU A C 1
ATOM 1092 O O . LEU A 1 141 ? 13.305 23.125 8.664 1 82.62 141 LEU A O 1
ATOM 1096 N N . ASP A 1 142 ? 13.281 21.672 6.879 1 74.81 142 ASP A N 1
ATOM 1097 C CA . ASP A 1 142 ? 14.57 22.172 6.422 1 74.81 142 ASP A CA 1
ATOM 1098 C C . ASP A 1 142 ? 14.383 23.359 5.473 1 74.81 142 ASP A C 1
ATOM 1100 O O . ASP A 1 142 ? 13.359 23.469 4.797 1 74.81 142 ASP A O 1
ATOM 1104 N N . MET B 1 1 ? -14.352 -11.102 -12.312 1 96 1 MET B N 1
ATOM 1105 C CA . MET B 1 1 ? -12.906 -10.984 -12.227 1 96 1 MET B CA 1
ATOM 1106 C C . MET B 1 1 ? -12.398 -11.438 -10.859 1 96 1 MET B C 1
ATOM 1108 O O . MET B 1 1 ? -13.102 -11.297 -9.859 1 96 1 MET B O 1
ATOM 1112 N N . LEU B 1 2 ? -11.242 -12.039 -10.797 1 97.06 2 LEU B N 1
ATOM 1113 C CA . LEU B 1 2 ? -10.609 -12.422 -9.539 1 97.06 2 LEU B CA 1
ATOM 1114 C C . LEU B 1 2 ? -9.539 -11.414 -9.141 1 97.06 2 LEU B C 1
ATOM 1116 O O . LEU B 1 2 ? -8.906 -10.797 -10 1 97.06 2 LEU B O 1
ATOM 1120 N N . LEU B 1 3 ? -9.438 -11.164 -7.922 1 97.62 3 LEU B N 1
ATOM 1121 C CA . LEU B 1 3 ? -8.312 -10.461 -7.32 1 97.62 3 LEU B CA 1
ATOM 1122 C C . LEU B 1 3 ? -7.707 -11.273 -6.184 1 97.62 3 LEU B C 1
ATOM 1124 O O . LEU B 1 3 ? -8.43 -11.797 -5.332 1 97.62 3 LEU B O 1
ATOM 1128 N N . ALA B 1 4 ? -6.453 -11.398 -6.188 1 96.31 4 ALA B N 1
ATOM 1129 C CA . ALA B 1 4 ? -5.84 -12.32 -5.23 1 96.31 4 ALA B CA 1
ATOM 1130 C C . ALA B 1 4 ? -5.055 -11.555 -4.164 1 96.31 4 ALA B C 1
ATOM 1132 O O . ALA B 1 4 ? -4.387 -10.562 -4.469 1 96.31 4 ALA B O 1
ATOM 1133 N N . ASP B 1 5 ? -5.098 -12.062 -3 1 96.12 5 ASP B N 1
ATOM 1134 C CA . ASP B 1 5 ? -4.352 -11.562 -1.85 1 96.12 5 ASP B CA 1
ATOM 1135 C C . ASP B 1 5 ? -2.871 -11.922 -1.959 1 96.12 5 ASP B C 1
ATOM 1137 O O . ASP B 1 5 ? -2.494 -12.789 -2.746 1 96.12 5 ASP B O 1
ATOM 1141 N N . VAL B 1 6 ? -2.098 -11.25 -1.127 1 97.06 6 VAL B N 1
ATOM 1142 C CA . VAL B 1 6 ? -0.649 -11.43 -1.106 1 97.06 6 VAL B CA 1
ATOM 1143 C C . VAL B 1 6 ? -0.314 -12.883 -0.781 1 97.06 6 VAL B C 1
ATOM 1145 O O . VAL B 1 6 ? 0.598 -13.461 -1.374 1 97.06 6 VAL B O 1
ATOM 1148 N N . ASN B 1 7 ? -1.09 -13.523 0.131 1 95 7 ASN B N 1
ATOM 1149 C CA . ASN B 1 7 ? -0.799 -14.875 0.6 1 95 7 ASN B CA 1
ATOM 1150 C C . ASN B 1 7 ? -0.901 -15.891 -0.531 1 95 7 ASN B C 1
ATOM 1152 O O . ASN B 1 7 ? -0.188 -16.906 -0.531 1 95 7 ASN B O 1
ATOM 1156 N N . VAL B 1 8 ? -1.766 -15.656 -1.465 1 95.94 8 VAL B N 1
ATOM 1157 C CA . VAL B 1 8 ? -1.933 -16.562 -2.596 1 95.94 8 VAL B CA 1
ATOM 1158 C C . VAL B 1 8 ? -0.646 -16.609 -3.416 1 95.94 8 VAL B C 1
ATOM 1160 O O . VAL B 1 8 ? -0.174 -17.688 -3.779 1 95.94 8 VAL B O 1
ATOM 1163 N N . PHE B 1 9 ? -0.027 -15.469 -3.611 1 97.62 9 PHE B N 1
ATOM 1164 C CA . PHE B 1 9 ? 1.207 -15.383 -4.38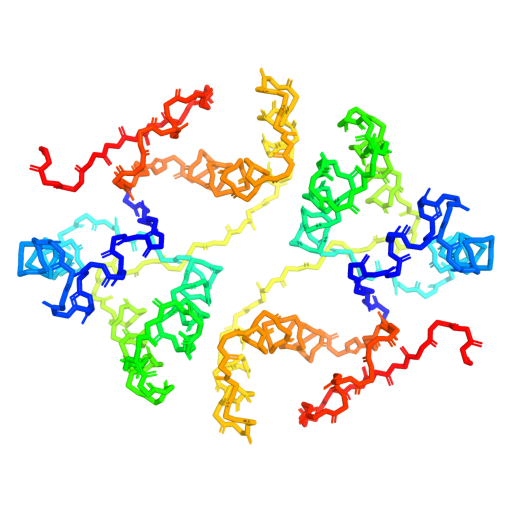3 1 97.62 9 PHE B CA 1
ATOM 1165 C C . PHE B 1 9 ? 2.375 -15.969 -3.602 1 97.62 9 PHE B C 1
ATOM 1167 O O . PHE B 1 9 ? 3.264 -16.594 -4.184 1 97.62 9 PHE B O 1
ATOM 1174 N N . ILE B 1 10 ? 2.385 -15.734 -2.279 1 97.31 10 ILE B N 1
ATOM 1175 C CA . ILE B 1 10 ? 3.449 -16.266 -1.438 1 97.31 10 ILE B CA 1
ATOM 1176 C C . ILE B 1 10 ? 3.438 -17.797 -1.498 1 97.31 10 ILE B C 1
ATOM 1178 O O . ILE B 1 10 ? 4.473 -18.422 -1.746 1 97.31 10 ILE B O 1
ATOM 1182 N N . HIS B 1 11 ? 2.246 -18.422 -1.364 1 95.94 11 HIS B N 1
ATOM 1183 C CA . HIS B 1 11 ? 2.125 -19.875 -1.382 1 95.94 11 HIS B CA 1
ATOM 1184 C C . HIS B 1 11 ? 2.465 -20.453 -2.758 1 95.94 11 HIS B C 1
ATOM 1186 O O . HIS B 1 11 ? 3.041 -21.531 -2.861 1 95.94 11 HIS B O 1
ATOM 1192 N N . ALA B 1 12 ? 2.102 -19.719 -3.771 1 96.75 12 ALA B N 1
ATOM 1193 C CA . ALA B 1 12 ? 2.377 -20.172 -5.129 1 96.75 12 ALA B CA 1
ATOM 1194 C C . ALA B 1 12 ? 3.867 -20.094 -5.445 1 96.75 12 ALA B C 1
ATOM 1196 O O . ALA B 1 12 ? 4.391 -20.891 -6.234 1 96.75 12 ALA B O 1
ATOM 1197 N N . HIS B 1 13 ? 4.566 -19.125 -4.844 1 97.12 13 HIS B N 1
ATOM 1198 C CA . HIS B 1 13 ? 5.961 -18.828 -5.164 1 97.12 13 HIS B CA 1
ATOM 1199 C C . HIS B 1 13 ? 6.906 -19.641 -4.285 1 97.12 13 HIS B C 1
ATOM 1201 O O . HIS B 1 13 ? 7.914 -20.156 -4.766 1 97.12 13 HIS B O 1
ATOM 1207 N N . ARG B 1 14 ? 6.578 -19.672 -2.992 1 95.75 14 ARG B N 1
ATOM 1208 C CA . ARG B 1 14 ? 7.48 -20.266 -2.014 1 95.75 14 ARG B CA 1
ATOM 1209 C C . ARG B 1 14 ? 7.242 -21.781 -1.907 1 95.75 14 ARG B C 1
ATOM 1211 O O . ARG B 1 14 ? 6.199 -22.219 -1.424 1 95.75 14 ARG B O 1
ATOM 1218 N N . PRO B 1 15 ? 8.203 -22.609 -2.229 1 90.56 15 PRO B N 1
ATOM 1219 C CA . PRO B 1 15 ? 8.023 -24.062 -2.195 1 90.56 15 PRO B CA 1
ATOM 1220 C C . PRO B 1 15 ? 7.93 -24.609 -0.773 1 90.56 15 PRO B C 1
ATOM 1222 O O . PRO B 1 15 ? 7.465 -25.734 -0.571 1 90.56 15 PRO B O 1
ATOM 1225 N N . ASP B 1 16 ? 8.391 -23.859 0.228 1 89.69 16 ASP B N 1
ATOM 1226 C CA . ASP B 1 16 ? 8.445 -24.344 1.606 1 89.69 16 ASP B CA 1
ATOM 1227 C C . ASP B 1 16 ? 7.156 -24 2.355 1 89.69 16 ASP B C 1
ATOM 1229 O O . ASP B 1 16 ? 7.07 -24.188 3.57 1 89.69 16 ASP B O 1
ATOM 1233 N N . THR B 1 17 ? 6.191 -23.484 1.643 1 88.5 17 THR B N 1
ATOM 1234 C CA . THR B 1 17 ? 4.91 -23.172 2.275 1 88.5 17 THR B CA 1
ATOM 1235 C C . THR B 1 17 ? 3.916 -24.312 2.059 1 88.5 17 THR B C 1
ATOM 1237 O O . THR B 1 17 ? 4.086 -25.125 1.149 1 88.5 17 THR B O 1
ATOM 1240 N N . GLU B 1 18 ? 2.959 -24.391 2.898 1 83.56 18 GLU B N 1
ATOM 1241 C CA . GLU B 1 18 ? 1.925 -25.406 2.805 1 83.56 18 GLU B CA 1
ATOM 1242 C C . GLU B 1 18 ? 1.151 -25.297 1.494 1 83.56 18 GLU B C 1
ATOM 1244 O O . GLU B 1 18 ? 0.824 -24.188 1.057 1 83.56 18 GLU B O 1
ATOM 1249 N N . SER B 1 19 ? 0.947 -26.469 0.767 1 89.62 19 SER B N 1
ATOM 1250 C CA . SER B 1 19 ? 0.132 -26.578 -0.438 1 89.62 19 SER B CA 1
ATOM 1251 C C . SER B 1 19 ? 0.702 -25.734 -1.571 1 89.62 19 SER B C 1
ATOM 1253 O O . SER B 1 19 ? -0.048 -25.188 -2.387 1 89.62 19 SER B O 1
ATOM 1255 N N . SER B 1 20 ? 1.971 -25.531 -1.558 1 92.62 20 SER B N 1
ATOM 1256 C CA . SER B 1 20 ? 2.629 -24.688 -2.545 1 92.62 20 SER B CA 1
ATOM 1257 C C . SER B 1 20 ? 2.33 -25.156 -3.965 1 92.62 20 SER B C 1
ATOM 1259 O O . SER B 1 20 ? 2.025 -24.344 -4.84 1 92.62 20 SER B O 1
ATOM 1261 N N . GLN B 1 21 ? 2.332 -26.438 -4.195 1 94.25 21 GLN B N 1
ATOM 1262 C CA . GLN B 1 21 ? 2.086 -26.969 -5.531 1 94.25 21 GLN B CA 1
ATOM 1263 C C . GLN B 1 21 ? 0.648 -26.719 -5.973 1 94.25 21 GLN B C 1
ATOM 1265 O O . GLN B 1 21 ? 0.4 -26.359 -7.129 1 94.25 21 GLN B O 1
ATOM 1270 N N . GLU B 1 22 ? -0.24 -26.891 -5.082 1 95.44 22 GLU B N 1
ATOM 1271 C CA . GLU B 1 22 ? -1.648 -26.641 -5.379 1 95.44 22 GLU B CA 1
ATOM 1272 C C . GLU B 1 22 ? -1.901 -25.172 -5.68 1 95.44 22 GLU B C 1
ATOM 1274 O O . GLU B 1 22 ? -2.641 -24.828 -6.609 1 95.44 22 GLU B O 1
ATOM 1279 N N . TYR B 1 23 ? -1.299 -24.297 -4.938 1 95.69 23 TYR B N 1
ATOM 1280 C CA . TYR B 1 23 ? -1.458 -22.859 -5.148 1 95.69 23 TYR B CA 1
ATOM 1281 C C . TYR B 1 23 ? -0.815 -22.422 -6.461 1 95.69 23 TYR B C 1
ATOM 1283 O O . TYR B 1 23 ? -1.373 -21.609 -7.191 1 95.69 23 TYR B O 1
ATOM 1291 N N . ALA B 1 24 ? 0.346 -23.031 -6.746 1 96.69 24 ALA B N 1
ATOM 1292 C CA . ALA B 1 24 ? 1.019 -22.719 -8.008 1 96.69 24 ALA B CA 1
ATOM 1293 C C . ALA B 1 24 ? 0.167 -23.156 -9.195 1 96.69 24 ALA B C 1
ATOM 1295 O O . ALA B 1 24 ? 0.03 -22.406 -10.172 1 96.69 24 ALA B O 1
ATOM 1296 N N . ALA B 1 25 ? -0.38 -24.312 -9.094 1 96.56 25 ALA B N 1
ATOM 1297 C CA . ALA B 1 25 ? -1.238 -24.828 -10.156 1 96.56 25 ALA B CA 1
ATOM 1298 C C . ALA B 1 25 ? -2.494 -23.969 -10.305 1 96.56 25 ALA B C 1
ATOM 1300 O O . ALA B 1 25 ? -2.902 -23.656 -11.43 1 96.56 25 ALA B O 1
ATOM 1301 N N . TRP B 1 26 ? -3.076 -23.672 -9.219 1 96.75 26 TRP B N 1
ATOM 1302 C CA . TRP B 1 26 ? -4.273 -22.828 -9.242 1 96.75 26 TRP B CA 1
ATOM 1303 C C . TRP B 1 26 ? -3.979 -21.484 -9.875 1 96.75 26 TRP B C 1
ATOM 1305 O O . TRP B 1 26 ? -4.727 -21.016 -10.734 1 96.75 26 TRP B O 1
ATOM 1315 N N . LEU B 1 27 ? -2.936 -20.844 -9.453 1 97.19 27 LEU B N 1
ATOM 1316 C CA . LEU B 1 27 ? -2.564 -19.531 -9.961 1 97.19 27 LEU B CA 1
ATOM 1317 C C . LEU B 1 27 ? -2.299 -19.594 -11.469 1 97.19 27 LEU B C 1
ATOM 1319 O O . LEU B 1 27 ? -2.736 -18.719 -12.211 1 97.19 27 LEU B O 1
ATOM 1323 N N . THR B 1 28 ? -1.567 -20.625 -11.875 1 97.12 28 THR B N 1
ATOM 1324 C CA . THR B 1 28 ? -1.281 -20.797 -13.289 1 97.12 28 THR B CA 1
ATOM 1325 C C . THR B 1 28 ? -2.574 -20.906 -14.094 1 97.12 28 THR B C 1
ATOM 1327 O O . THR B 1 28 ? -2.725 -20.25 -15.125 1 97.12 28 THR B O 1
ATOM 1330 N N . ARG B 1 29 ? -3.506 -21.656 -13.586 1 96.94 29 ARG B N 1
ATOM 1331 C CA . ARG B 1 29 ? -4.793 -21.812 -14.258 1 96.94 29 ARG B CA 1
ATOM 1332 C C . ARG B 1 29 ? -5.555 -20.484 -14.297 1 96.94 29 ARG B C 1
ATOM 1334 O O . ARG B 1 29 ? -6.137 -20.125 -15.32 1 96.94 29 ARG B O 1
ATOM 1341 N N . ALA B 1 30 ? -5.543 -19.781 -13.195 1 97.06 30 ALA B N 1
ATOM 1342 C CA . ALA B 1 30 ? -6.254 -18.5 -13.102 1 97.06 30 ALA B CA 1
ATOM 1343 C C . ALA B 1 30 ? -5.664 -17.469 -14.055 1 97.06 30 ALA B C 1
ATOM 1345 O O . ALA B 1 30 ? -6.398 -16.703 -14.688 1 97.06 30 ALA B O 1
ATOM 1346 N N . LEU B 1 31 ? -4.352 -17.5 -14.219 1 97.5 31 LEU B N 1
ATOM 1347 C CA . LEU B 1 31 ? -3.637 -16.5 -15 1 97.5 31 LEU B CA 1
ATOM 1348 C C . LEU B 1 31 ? -3.713 -16.812 -16.5 1 97.5 31 LEU B C 1
ATOM 1350 O O . LEU B 1 31 ? -3.428 -15.961 -17.328 1 97.5 31 LEU B O 1
ATOM 1354 N N . THR B 1 32 ? -4.043 -18.047 -16.797 1 96.94 32 THR B N 1
ATOM 1355 C CA . THR B 1 32 ? -4.059 -18.453 -18.188 1 96.94 32 THR B CA 1
ATOM 1356 C C . THR B 1 32 ? -5.477 -18.797 -18.641 1 96.94 32 THR B C 1
ATOM 1358 O O . THR B 1 32 ? -5.699 -19.156 -19.797 1 96.94 32 THR B O 1
ATOM 1361 N N . GLY B 1 33 ? -6.43 -18.719 -17.75 1 95.25 33 GLY B N 1
ATOM 1362 C CA . GLY B 1 33 ? -7.812 -19.047 -18.047 1 95.25 33 GLY B CA 1
ATOM 1363 C C . GLY B 1 33 ? -8.57 -17.906 -18.719 1 95.25 33 GLY B C 1
ATOM 1364 O O . GLY B 1 33 ? -7.996 -16.859 -18.984 1 95.25 33 GLY B O 1
ATOM 1365 N N . PRO B 1 34 ? -9.852 -18.125 -19.016 1 94.88 34 PRO B N 1
ATOM 1366 C CA . PRO B 1 34 ? -10.672 -17.156 -19.734 1 94.88 34 PRO B CA 1
ATOM 1367 C C . PRO B 1 34 ? -11.18 -16.031 -18.844 1 94.88 34 PRO B C 1
ATOM 1369 O O . PRO B 1 34 ? -11.5 -14.945 -19.328 1 94.88 34 PRO B O 1
ATOM 1372 N N . GLU B 1 35 ? -11.25 -16.25 -17.547 1 95.62 35 GLU B N 1
ATOM 1373 C CA . GLU B 1 35 ? -11.711 -15.242 -16.609 1 95.62 35 GLU B CA 1
ATOM 1374 C C . GLU B 1 35 ? -10.625 -14.219 -16.312 1 95.62 35 GLU B C 1
ATOM 1376 O O . GLU B 1 35 ? -9.484 -14.586 -16.031 1 95.62 35 GLU B O 1
ATOM 1381 N N . PRO B 1 36 ? -10.984 -12.914 -16.469 1 97.12 36 PRO B N 1
ATOM 1382 C CA . PRO B 1 36 ? -9.977 -11.906 -16.125 1 97.12 36 PRO B CA 1
ATOM 1383 C C . PRO B 1 36 ? -9.469 -12.047 -14.695 1 97.12 36 PRO B C 1
ATOM 1385 O O . PRO B 1 36 ? -10.242 -12.336 -13.781 1 97.12 36 PRO B O 1
ATOM 1388 N N . PHE B 1 37 ? -8.156 -11.922 -14.547 1 97.81 37 PHE B N 1
ATOM 1389 C CA . PHE B 1 37 ? -7.469 -11.969 -13.266 1 97.81 37 PHE B CA 1
ATOM 1390 C C . PHE B 1 37 ? -6.859 -10.609 -12.93 1 97.81 37 PHE B C 1
ATOM 1392 O O . PHE B 1 37 ? -5.859 -10.211 -13.531 1 97.81 37 PHE B O 1
ATOM 1399 N N . GLY B 1 38 ? -7.504 -9.938 -11.969 1 96.94 38 GLY B N 1
ATOM 1400 C CA . GLY B 1 38 ? -6.977 -8.648 -11.555 1 96.94 38 GLY B CA 1
ATOM 1401 C C . GLY B 1 38 ? -5.648 -8.758 -10.828 1 96.94 38 GLY B C 1
ATOM 1402 O O . GLY B 1 38 ? -5.469 -9.625 -9.969 1 96.94 38 GLY B O 1
ATOM 1403 N N . VAL B 1 39 ? -4.758 -7.902 -11.227 1 95.69 39 VAL B N 1
ATOM 1404 C CA . VAL B 1 39 ? -3.447 -7.824 -10.594 1 95.69 39 VAL B CA 1
ATOM 1405 C C . VAL B 1 39 ? -3.244 -6.434 -10 1 95.69 39 VAL B C 1
ATOM 1407 O O . VAL B 1 39 ? -3.336 -5.43 -10.703 1 95.69 39 VAL B O 1
ATOM 1410 N N . SER B 1 40 ? -3.066 -6.406 -8.703 1 97 40 SER B N 1
ATOM 1411 C CA . SER B 1 40 ? -2.793 -5.16 -7.996 1 97 40 SER B CA 1
ATOM 1412 C C . SER B 1 40 ? -1.297 -4.969 -7.77 1 97 40 SER B C 1
ATOM 1414 O O . SER B 1 40 ? -0.641 -5.824 -7.176 1 97 40 SER B O 1
ATOM 1416 N N . SER B 1 41 ? -0.758 -3.779 -8.203 1 96.88 41 SER B N 1
ATOM 1417 C CA . SER B 1 41 ? 0.645 -3.465 -7.949 1 96.88 41 SER B CA 1
ATOM 1418 C C . SER B 1 41 ? 0.941 -3.408 -6.457 1 96.88 41 SER B C 1
ATOM 1420 O O . SER B 1 41 ? 2.039 -3.764 -6.02 1 96.88 41 SER B O 1
ATOM 1422 N N . LEU B 1 42 ? -0.07 -2.967 -5.699 1 97.25 42 LEU B N 1
ATOM 1423 C CA . LEU B 1 42 ? 0.09 -2.902 -4.25 1 97.25 42 LEU B CA 1
ATOM 1424 C C . LEU B 1 42 ? 0.26 -4.297 -3.66 1 97.25 42 LEU B C 1
ATOM 1426 O O . LEU B 1 42 ? 1.121 -4.512 -2.803 1 97.25 42 LEU B O 1
ATOM 1430 N N . VAL B 1 43 ? -0.512 -5.266 -4.137 1 98.19 43 VAL B N 1
ATOM 1431 C CA . VAL B 1 43 ? -0.432 -6.641 -3.652 1 98.19 43 VAL B CA 1
ATOM 1432 C C . VAL B 1 43 ? 0.912 -7.25 -4.047 1 98.19 43 VAL B C 1
ATOM 1434 O O . VAL B 1 43 ? 1.576 -7.887 -3.225 1 98.19 43 VAL B O 1
ATOM 1437 N N . LEU B 1 44 ? 1.356 -6.996 -5.301 1 98.31 44 LEU B N 1
ATOM 1438 C CA . LEU B 1 44 ? 2.633 -7.539 -5.758 1 98.31 44 LEU B CA 1
ATOM 1439 C C . LEU B 1 44 ? 3.793 -6.906 -4.996 1 98.31 44 LEU B C 1
ATOM 1441 O O . LEU B 1 44 ? 4.785 -7.574 -4.703 1 98.31 44 LEU B O 1
ATOM 1445 N N . SER B 1 45 ? 3.682 -5.59 -4.715 1 98.38 45 SER B N 1
ATOM 1446 C CA . SER B 1 45 ? 4.688 -4.949 -3.873 1 98.38 45 SER B CA 1
ATOM 1447 C C . SER B 1 45 ? 4.746 -5.594 -2.492 1 98.38 45 SER B C 1
ATOM 1449 O O . SER B 1 45 ? 5.828 -5.777 -1.933 1 98.38 45 SER B O 1
ATOM 1451 N N . GLY B 1 46 ? 3.57 -5.906 -1.929 1 98.19 46 GLY B N 1
ATOM 1452 C CA . GLY B 1 46 ? 3.514 -6.633 -0.67 1 98.19 46 GLY B CA 1
ATOM 1453 C C . GLY B 1 46 ? 4.152 -8.008 -0.745 1 98.19 46 GLY B C 1
ATOM 1454 O O . GLY B 1 46 ? 4.871 -8.414 0.172 1 98.19 46 GLY B O 1
ATOM 1455 N N . PHE B 1 47 ? 3.91 -8.727 -1.825 1 98.38 47 PHE B N 1
ATOM 1456 C CA . PHE B 1 47 ? 4.547 -10.016 -2.082 1 98.38 47 PHE B CA 1
ATOM 1457 C C . PHE B 1 47 ? 6.066 -9.875 -2.078 1 98.38 47 PHE B C 1
ATOM 1459 O O . PHE B 1 47 ? 6.758 -10.617 -1.379 1 98.38 47 PHE B O 1
ATOM 1466 N N . LEU B 1 48 ? 6.543 -8.875 -2.803 1 98.56 48 LEU B N 1
ATOM 1467 C CA . LEU B 1 48 ? 7.977 -8.633 -2.889 1 98.56 48 LEU B CA 1
ATOM 1468 C C . LEU B 1 48 ? 8.562 -8.344 -1.512 1 98.56 48 LEU B C 1
ATOM 1470 O O . LEU B 1 48 ? 9.586 -8.914 -1.134 1 98.56 48 LEU B O 1
ATOM 1474 N N . ARG B 1 49 ? 7.91 -7.496 -0.766 1 98.31 49 ARG B N 1
ATOM 1475 C CA . ARG B 1 49 ? 8.352 -7.137 0.578 1 98.31 49 ARG B CA 1
ATOM 1476 C C . ARG B 1 49 ? 8.484 -8.375 1.458 1 98.31 49 ARG B C 1
ATOM 1478 O O . ARG B 1 49 ? 9.508 -8.555 2.129 1 98.31 49 ARG B O 1
ATOM 1485 N N . ILE B 1 50 ? 7.5 -9.227 1.394 1 97.88 50 ILE B N 1
ATOM 1486 C CA . ILE B 1 50 ? 7.422 -10.352 2.322 1 97.88 50 ILE B CA 1
ATOM 1487 C C . ILE B 1 50 ? 8.438 -11.422 1.927 1 97.88 50 ILE B C 1
ATOM 1489 O O . ILE B 1 50 ? 9.211 -11.891 2.764 1 97.88 50 ILE B O 1
ATOM 1493 N N . VAL B 1 51 ? 8.57 -11.828 0.694 1 98.19 51 VAL B N 1
ATOM 1494 C CA . VAL B 1 51 ? 9.344 -13 0.294 1 98.19 51 VAL B CA 1
ATOM 1495 C C . VAL B 1 51 ? 10.836 -12.664 0.304 1 98.19 51 VAL B C 1
ATOM 1497 O O . VAL B 1 51 ? 11.68 -13.562 0.307 1 98.19 51 VAL B O 1
ATOM 1500 N N . THR B 1 52 ? 11.148 -11.32 0.302 1 98.25 52 THR B N 1
ATOM 1501 C CA . THR B 1 52 ? 12.555 -10.93 0.315 1 98.25 52 THR B CA 1
ATOM 1502 C C . THR B 1 52 ? 13 -10.57 1.729 1 98.25 52 THR B C 1
ATOM 1504 O O . THR B 1 52 ? 14.141 -10.148 1.935 1 98.25 52 THR B O 1
ATOM 1507 N N . ASN B 1 53 ? 12.109 -10.688 2.652 1 97.69 53 ASN B N 1
ATOM 1508 C CA . ASN B 1 53 ? 12.375 -10.258 4.023 1 97.69 53 ASN B CA 1
ATOM 1509 C C . ASN B 1 53 ? 13.062 -11.359 4.828 1 97.69 53 ASN B C 1
ATOM 1511 O O . ASN B 1 53 ? 12.469 -12.406 5.09 1 97.69 53 ASN B O 1
ATOM 1515 N N . HIS B 1 54 ? 14.234 -11.078 5.328 1 94.5 54 HIS B N 1
ATOM 1516 C CA . HIS B 1 54 ? 15.023 -12.055 6.07 1 94.5 54 HIS B CA 1
ATOM 1517 C C . HIS B 1 54 ? 14.438 -12.297 7.457 1 94.5 54 HIS B C 1
ATOM 1519 O O . HIS B 1 54 ? 14.781 -13.281 8.117 1 94.5 54 HIS B O 1
ATOM 1525 N N . ARG B 1 55 ? 13.617 -11.359 7.914 1 94.88 55 ARG B N 1
ATOM 1526 C CA . ARG B 1 55 ? 12.969 -11.539 9.211 1 94.88 55 ARG B CA 1
ATOM 1527 C C . ARG B 1 55 ? 11.781 -12.492 9.102 1 94.88 55 ARG B C 1
ATOM 1529 O O . ARG B 1 55 ? 11.273 -12.984 10.109 1 94.88 55 ARG B O 1
ATOM 1536 N N . VAL B 1 56 ? 11.234 -12.727 7.898 1 93.44 56 VAL B N 1
ATOM 1537 C CA . VAL B 1 56 ? 10.07 -13.57 7.664 1 93.44 56 VAL B CA 1
ATOM 1538 C C . VAL B 1 56 ? 10.516 -14.961 7.207 1 93.44 56 VAL B C 1
ATOM 1540 O O . VAL B 1 56 ? 10 -15.977 7.684 1 93.44 56 VAL B O 1
ATOM 1543 N N . PHE B 1 57 ? 11.531 -15.016 6.285 1 93.12 57 PHE B N 1
ATOM 1544 C CA . PHE B 1 57 ? 12.055 -16.281 5.777 1 93.12 57 PHE B CA 1
ATOM 1545 C C . PHE B 1 57 ? 13.547 -16.406 6.059 1 93.12 57 PHE B C 1
ATOM 1547 O O . PHE B 1 57 ? 14.312 -15.469 5.793 1 93.12 57 PHE B O 1
ATOM 1554 N N . ALA B 1 58 ? 13.906 -17.547 6.543 1 92.88 58 ALA B N 1
ATOM 1555 C CA . ALA B 1 58 ? 15.32 -17.812 6.785 1 92.88 58 ALA B CA 1
ATOM 1556 C C . ALA B 1 58 ? 16.125 -17.734 5.492 1 92.88 58 ALA B C 1
ATOM 1558 O O . ALA B 1 58 ? 17.266 -17.266 5.492 1 92.88 58 ALA B O 1
ATOM 1559 N N . ASP B 1 59 ? 15.555 -18.203 4.488 1 94.5 59 ASP B N 1
ATOM 1560 C CA . ASP B 1 59 ? 16.125 -18.125 3.145 1 94.5 59 ASP B CA 1
ATOM 1561 C C . ASP B 1 59 ? 15.227 -17.281 2.227 1 94.5 59 ASP B C 1
ATOM 1563 O O . ASP B 1 59 ? 14.492 -17.844 1.403 1 94.5 59 ASP B O 1
ATOM 1567 N N . PRO B 1 60 ? 15.336 -16.016 2.318 1 96.5 60 PRO B N 1
ATOM 1568 C CA . PRO B 1 60 ? 14.438 -15.172 1.527 1 96.5 60 PRO B CA 1
ATOM 1569 C C . PRO B 1 60 ? 14.68 -15.305 0.024 1 96.5 60 PRO B C 1
ATOM 1571 O O . PRO B 1 60 ? 15.789 -15.625 -0.402 1 96.5 60 PRO B O 1
ATOM 1574 N N . THR B 1 61 ? 13.641 -15.109 -0.715 1 97.25 61 THR B N 1
ATOM 1575 C CA . THR B 1 61 ? 13.75 -15.094 -2.17 1 97.25 61 THR B CA 1
ATOM 1576 C C . THR B 1 61 ? 14.648 -13.945 -2.629 1 97.25 61 THR B C 1
ATOM 1578 O O . THR B 1 61 ? 14.5 -12.812 -2.17 1 97.25 61 THR B O 1
ATOM 1581 N N . PRO B 1 62 ? 15.633 -14.273 -3.486 1 97 62 PRO B N 1
ATOM 1582 C CA . PRO B 1 62 ? 16.391 -13.156 -4.066 1 97 62 PRO B CA 1
ATOM 1583 C C . PRO B 1 62 ? 15.492 -12.156 -4.789 1 97 62 PRO B C 1
ATOM 1585 O O . PRO B 1 62 ? 14.539 -12.547 -5.465 1 97 62 PRO B O 1
ATOM 1588 N N . PRO B 1 63 ? 15.82 -10.875 -4.645 1 96.81 63 PRO B N 1
ATOM 1589 C CA . PRO B 1 63 ? 14.953 -9.836 -5.223 1 96.81 63 PRO B CA 1
ATOM 1590 C C . PRO B 1 63 ? 14.727 -10.031 -6.719 1 96.81 63 PRO B C 1
ATOM 1592 O O . PRO B 1 63 ? 13.617 -9.828 -7.211 1 96.81 63 PRO B O 1
ATOM 1595 N N . ASP B 1 64 ? 15.727 -10.406 -7.449 1 96.62 64 ASP B N 1
ATOM 1596 C CA . ASP B 1 64 ? 15.602 -10.57 -8.891 1 96.62 64 ASP B CA 1
ATOM 1597 C C . ASP B 1 64 ? 14.625 -11.695 -9.234 1 96.62 64 ASP B C 1
ATOM 1599 O O . ASP B 1 64 ? 13.859 -11.594 -10.203 1 96.62 64 ASP B O 1
ATOM 1603 N N . VAL B 1 65 ? 14.641 -12.75 -8.438 1 97.81 65 VAL B N 1
ATOM 1604 C CA . VAL B 1 65 ? 13.727 -13.875 -8.633 1 97.81 65 VAL B CA 1
ATOM 1605 C C . VAL B 1 65 ? 12.297 -13.453 -8.297 1 97.81 65 VAL B C 1
ATOM 1607 O O . VAL B 1 65 ? 11.359 -13.766 -9.023 1 97.81 65 VAL B O 1
ATOM 1610 N N . ALA B 1 66 ? 12.141 -12.719 -7.227 1 98.38 66 ALA B N 1
ATOM 1611 C CA . ALA B 1 66 ? 10.828 -12.234 -6.816 1 98.38 66 ALA B CA 1
ATOM 1612 C C . ALA B 1 66 ? 10.25 -11.273 -7.852 1 98.38 66 ALA B C 1
ATOM 1614 O O . ALA B 1 66 ? 9.062 -11.344 -8.188 1 98.38 66 ALA B O 1
ATOM 1615 N N . LEU B 1 67 ? 11.086 -10.375 -8.367 1 98.12 67 LEU B N 1
ATOM 1616 C CA . LEU B 1 67 ? 10.664 -9.414 -9.375 1 98.12 67 LEU B CA 1
ATOM 1617 C C . LEU B 1 67 ? 10.273 -10.125 -10.664 1 98.12 67 LEU B C 1
ATOM 1619 O O . LEU B 1 67 ? 9.312 -9.734 -11.328 1 98.12 67 LEU B O 1
ATOM 1623 N N . ALA B 1 68 ? 11.031 -11.156 -11.008 1 97.94 68 ALA B N 1
A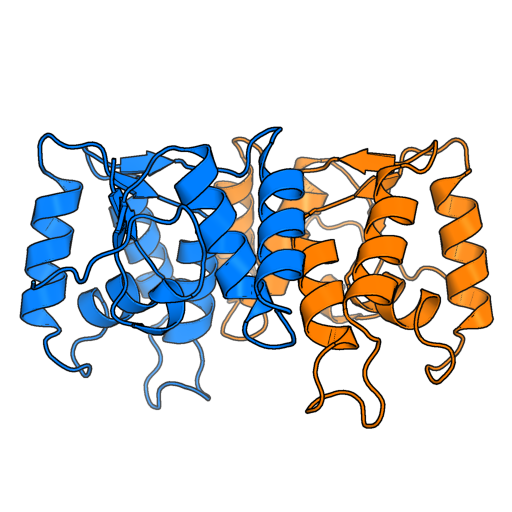TOM 1624 C CA . ALA B 1 68 ? 10.703 -11.93 -12.203 1 97.94 68 ALA B CA 1
ATOM 1625 C C . ALA B 1 68 ? 9.336 -12.602 -12.062 1 97.94 68 ALA B C 1
ATOM 1627 O O . ALA B 1 68 ? 8.562 -12.641 -13.016 1 97.94 68 ALA B O 1
ATOM 1628 N N . PHE B 1 69 ? 9.078 -13.109 -10.906 1 98.31 69 PHE B N 1
ATOM 1629 C CA . PHE B 1 69 ? 7.777 -13.703 -10.633 1 98.31 69 PHE B CA 1
ATOM 1630 C C . PHE B 1 69 ? 6.668 -12.664 -10.797 1 98.31 69 PHE B C 1
ATOM 1632 O O . PHE B 1 69 ? 5.641 -12.945 -11.422 1 98.31 69 PHE B O 1
ATOM 1639 N N . CYS B 1 70 ? 6.852 -11.461 -10.297 1 98.38 70 CYS B N 1
ATOM 1640 C CA . CYS B 1 70 ? 5.879 -10.391 -10.445 1 98.38 70 CYS B CA 1
ATOM 1641 C C . CYS B 1 70 ? 5.633 -10.078 -11.922 1 98.38 70 CYS B C 1
ATOM 1643 O O . CYS B 1 70 ? 4.488 -9.883 -12.336 1 98.38 70 CYS B O 1
ATOM 1645 N N . GLU B 1 71 ? 6.688 -10.086 -12.672 1 97.5 71 GLU B N 1
ATOM 1646 C CA . GLU B 1 71 ? 6.562 -9.797 -14.102 1 97.5 71 GLU B CA 1
ATOM 1647 C C . GLU B 1 71 ? 5.781 -10.898 -14.82 1 97.5 71 GLU B C 1
ATOM 1649 O O . GLU B 1 71 ? 4.984 -10.609 -15.719 1 97.5 71 GLU B O 1
ATOM 1654 N N . ASP B 1 72 ? 6.055 -12.109 -14.398 1 98.06 72 ASP B N 1
ATOM 1655 C CA . ASP B 1 72 ? 5.312 -13.227 -14.969 1 98.06 72 ASP B CA 1
ATOM 1656 C C . ASP B 1 72 ? 3.816 -13.086 -14.703 1 98.06 72 ASP B C 1
ATOM 1658 O O . ASP B 1 72 ? 2.998 -13.32 -15.602 1 98.06 72 ASP B O 1
ATOM 1662 N N . VAL B 1 73 ? 3.482 -12.672 -13.539 1 98.38 73 VAL B N 1
ATOM 1663 C CA . VAL B 1 73 ? 2.086 -12.508 -13.156 1 98.38 73 VAL B CA 1
ATOM 1664 C C . VAL B 1 73 ? 1.466 -11.359 -13.945 1 98.38 73 VAL B C 1
ATOM 1666 O O . VAL B 1 73 ? 0.387 -11.508 -14.523 1 98.38 73 VAL B O 1
ATOM 1669 N N . ARG B 1 74 ? 2.166 -10.273 -14.086 1 97.5 74 ARG B N 1
ATOM 1670 C CA . ARG B 1 74 ? 1.652 -9.062 -14.719 1 97.5 74 ARG B CA 1
ATOM 1671 C C . ARG B 1 74 ? 1.476 -9.266 -16.219 1 97.5 74 ARG B C 1
ATOM 1673 O O . ARG B 1 74 ? 0.592 -8.664 -16.828 1 97.5 74 ARG B O 1
ATOM 1680 N N . SER B 1 75 ? 2.312 -10.133 -16.766 1 97.19 75 SER B N 1
ATOM 1681 C CA . SER B 1 75 ? 2.324 -10.297 -18.203 1 97.19 75 SER B CA 1
ATOM 1682 C C . SER B 1 75 ? 1.45 -11.469 -18.641 1 97.19 75 SER B C 1
ATOM 1684 O O . SER B 1 75 ? 1.342 -11.766 -19.828 1 97.19 75 SER B O 1
ATOM 1686 N N . ALA B 1 76 ? 0.844 -12.164 -17.719 1 98 76 ALA B N 1
ATOM 1687 C CA . ALA B 1 76 ? 0.029 -13.328 -18.031 1 98 76 ALA B CA 1
ATOM 1688 C C . ALA B 1 76 ? -1.189 -12.945 -18.859 1 98 76 ALA B C 1
ATOM 1690 O O . ALA B 1 76 ? -1.688 -11.82 -18.766 1 98 76 ALA B O 1
ATOM 1691 N N . PRO B 1 77 ? -1.731 -13.852 -19.672 1 97.25 77 PRO B N 1
ATOM 1692 C CA . PRO B 1 77 ? -2.803 -13.562 -20.641 1 97.25 77 PRO B CA 1
ATOM 1693 C C . PRO B 1 77 ? -4.078 -13.062 -19.953 1 97.25 77 PRO B C 1
ATOM 1695 O O . PRO B 1 77 ? -4.77 -12.195 -20.5 1 97.25 77 PRO B O 1
ATOM 1698 N N . ALA B 1 78 ? -4.379 -13.531 -18.828 1 98 78 ALA B N 1
ATOM 1699 C CA . ALA B 1 78 ? -5.637 -13.18 -18.172 1 98 78 ALA B CA 1
ATOM 1700 C C . ALA B 1 78 ? -5.461 -11.977 -17.25 1 98 78 ALA B C 1
ATOM 1702 O O . ALA B 1 78 ? -6.438 -11.453 -16.719 1 98 78 ALA B O 1
ATOM 1703 N N . ALA B 1 79 ? -4.219 -11.531 -17.047 1 97.69 79 ALA B N 1
ATOM 1704 C CA . ALA B 1 79 ? -3.93 -10.484 -16.078 1 97.69 79 ALA B CA 1
ATOM 1705 C C . ALA B 1 79 ? -4.508 -9.141 -16.516 1 97.69 79 ALA B C 1
ATOM 1707 O O . ALA B 1 79 ? -4.34 -8.734 -17.672 1 97.69 79 ALA B O 1
ATOM 1708 N N . VAL B 1 80 ? -5.168 -8.5 -15.641 1 96.38 80 VAL B N 1
ATOM 1709 C CA . VAL B 1 80 ? -5.668 -7.141 -15.812 1 96.38 80 VAL B CA 1
ATOM 1710 C C . VAL B 1 80 ? -5.195 -6.266 -14.656 1 96.38 80 VAL B C 1
ATOM 1712 O O . VAL B 1 80 ? -5.527 -6.531 -13.492 1 96.38 80 VAL B O 1
ATOM 1715 N N . MET B 1 81 ? -4.418 -5.219 -14.961 1 95.44 81 MET B N 1
ATOM 1716 C CA . MET B 1 81 ? -3.928 -4.344 -13.898 1 95.44 81 MET B CA 1
ATOM 1717 C C . MET B 1 81 ? -5.078 -3.588 -13.242 1 95.44 81 MET B C 1
ATOM 1719 O O . MET B 1 81 ? -5.875 -2.945 -13.93 1 95.44 81 MET B O 1
ATOM 1723 N N . THR B 1 82 ? -5.109 -3.721 -11.938 1 95.31 82 THR B N 1
ATOM 1724 C CA . THR B 1 82 ? -6.203 -3.152 -11.156 1 95.31 82 THR B CA 1
ATOM 1725 C C . THR B 1 82 ? -5.676 -2.141 -10.141 1 95.31 82 THR B C 1
ATOM 1727 O O . THR B 1 82 ? -4.797 -2.461 -9.336 1 95.31 82 THR B O 1
ATOM 1730 N N . LEU B 1 83 ? -6.191 -0.902 -10.234 1 94.81 83 LEU B N 1
ATOM 1731 C CA . LEU B 1 83 ? -5.809 0.2 -9.359 1 94.81 83 LEU B CA 1
ATOM 1732 C C . LEU B 1 83 ? -7.031 0.806 -8.68 1 94.81 83 LEU B C 1
ATOM 1734 O O . LEU B 1 83 ? -8.156 0.641 -9.156 1 94.81 83 LEU B O 1
ATOM 1738 N N . PRO B 1 84 ? -6.77 1.493 -7.516 1 95.88 84 PRO B N 1
ATOM 1739 C CA . PRO B 1 84 ? -7.887 2.229 -6.922 1 95.88 84 PRO B CA 1
ATOM 1740 C C . PRO B 1 84 ? -8.477 3.273 -7.867 1 95.88 84 PRO B C 1
ATOM 1742 O O . PRO B 1 84 ? -7.734 4.062 -8.461 1 95.88 84 PRO B O 1
ATOM 1745 N N . GLY B 1 85 ? -9.805 3.201 -8.023 1 94.19 85 GLY B N 1
ATOM 1746 C CA . GLY B 1 85 ? -10.516 4.176 -8.836 1 94.19 85 GLY B CA 1
ATOM 1747 C C . GLY B 1 85 ? -11.078 5.328 -8.016 1 94.19 85 GLY B C 1
ATOM 1748 O O . GLY B 1 85 ? -10.68 5.531 -6.867 1 94.19 85 GLY B O 1
ATOM 1749 N N . PRO B 1 86 ? -11.977 6.117 -8.602 1 93.94 86 PRO B N 1
ATOM 1750 C CA . PRO B 1 86 ? -12.469 7.34 -7.965 1 93.94 86 PRO B CA 1
ATOM 1751 C C . PRO B 1 86 ? -13.305 7.062 -6.719 1 93.94 86 PRO B C 1
ATOM 1753 O O . PRO B 1 86 ? -13.406 7.914 -5.836 1 93.94 86 PRO B O 1
ATOM 1756 N N . ARG B 1 87 ? -13.836 5.871 -6.629 1 96.94 87 ARG B N 1
ATOM 1757 C CA . ARG B 1 87 ? -14.711 5.574 -5.5 1 96.94 87 ARG B CA 1
ATOM 1758 C C . ARG B 1 87 ? -13.953 4.828 -4.406 1 96.94 87 ARG B C 1
ATOM 1760 O O . ARG B 1 87 ? -14.5 4.578 -3.328 1 96.94 87 ARG B O 1
ATOM 1767 N N . HIS B 1 88 ? -12.766 4.492 -4.633 1 97.94 88 HIS B N 1
ATOM 1768 C CA . HIS B 1 88 ? -12.031 3.588 -3.754 1 97.94 88 HIS B CA 1
ATOM 1769 C C . HIS B 1 88 ? -11.953 4.137 -2.334 1 97.94 88 HIS B C 1
ATOM 1771 O O . HIS B 1 88 ? -12.305 3.443 -1.376 1 97.94 88 HIS B O 1
ATOM 1777 N N . TRP B 1 89 ? -11.555 5.387 -2.174 1 97.69 89 TRP B N 1
ATOM 1778 C CA . TRP B 1 89 ? -11.359 5.945 -0.841 1 97.69 89 TRP B CA 1
ATOM 1779 C C . TRP B 1 89 ? -12.656 5.945 -0.048 1 97.69 89 TRP B C 1
ATOM 1781 O O . TRP B 1 89 ? -12.664 5.637 1.147 1 97.69 89 TRP B O 1
ATOM 1791 N N . GLN B 1 90 ? -13.688 6.316 -0.72 1 97.75 90 GLN B N 1
ATOM 1792 C CA . GLN B 1 90 ? -14.977 6.348 -0.042 1 97.75 90 GLN B CA 1
ATOM 1793 C C . GLN B 1 90 ? -15.383 4.957 0.438 1 97.75 90 GLN B C 1
ATOM 1795 O O . GLN B 1 90 ? -15.875 4.801 1.556 1 97.75 90 GLN B O 1
ATOM 1800 N N . ILE B 1 91 ? -15.227 3.939 -0.392 1 98.5 91 ILE B N 1
ATOM 1801 C CA . ILE B 1 91 ? -15.523 2.566 -0.004 1 98.5 91 ILE B CA 1
ATOM 1802 C C . ILE B 1 91 ? -14.633 2.15 1.159 1 98.5 91 ILE B C 1
ATOM 1804 O O . ILE B 1 91 ? -15.102 1.569 2.139 1 98.5 91 ILE B O 1
ATOM 1808 N N . PHE B 1 92 ? -13.375 2.518 1.075 1 98.56 92 PHE B N 1
ATOM 1809 C CA . PHE B 1 92 ? -12.398 2.221 2.121 1 98.56 92 PHE B CA 1
ATOM 1810 C C . PHE B 1 92 ? -12.82 2.842 3.445 1 98.56 92 PHE B C 1
ATOM 1812 O O . PHE B 1 92 ? -12.852 2.162 4.473 1 98.56 92 PHE B O 1
ATOM 1819 N N . ARG B 1 93 ? -13.164 4.09 3.383 1 98.19 93 ARG B N 1
ATOM 1820 C CA . ARG B 1 93 ? -13.625 4.797 4.578 1 98.19 93 ARG B CA 1
ATOM 1821 C C . ARG B 1 93 ? -14.844 4.117 5.184 1 98.19 93 ARG B C 1
ATOM 1823 O O . ARG B 1 93 ? -14.898 3.893 6.395 1 98.19 93 ARG B O 1
ATOM 1830 N N . GLN B 1 94 ? -15.75 3.742 4.387 1 98.06 94 GLN B N 1
ATOM 1831 C CA . GLN B 1 94 ? -16.984 3.098 4.84 1 98.06 94 GLN B CA 1
ATOM 1832 C C . GLN B 1 94 ? -16.688 1.745 5.484 1 98.06 94 GLN B C 1
ATOM 1834 O O . GLN B 1 94 ? -17.297 1.39 6.496 1 98.06 94 GLN B O 1
ATOM 1839 N N . LEU B 1 95 ? -15.797 0.999 4.898 1 98.38 95 LEU B N 1
ATOM 1840 C CA . LEU B 1 95 ? -15.414 -0.289 5.465 1 98.38 95 LEU B CA 1
ATOM 1841 C C . LEU B 1 95 ? -14.758 -0.109 6.828 1 98.38 95 LEU B C 1
ATOM 1843 O O . LEU B 1 95 ? -15.023 -0.876 7.758 1 98.38 95 LEU B O 1
ATOM 1847 N N . CYS B 1 96 ? -13.852 0.906 6.93 1 98.06 96 CYS B N 1
ATOM 1848 C CA . CYS B 1 96 ? -13.203 1.177 8.203 1 98.06 96 CYS B CA 1
ATOM 1849 C C . CYS B 1 96 ? -14.227 1.525 9.273 1 98.06 96 CYS B C 1
ATOM 1851 O O . CYS B 1 96 ? -14.148 1.034 10.406 1 98.06 96 CYS B O 1
ATOM 1853 N N . GLU B 1 97 ? -15.172 2.316 8.883 1 97.19 97 GLU B N 1
ATOM 1854 C CA . GLU B 1 97 ? -16.203 2.729 9.82 1 97.19 97 GLU B CA 1
ATOM 1855 C C . GLU B 1 97 ? -17.094 1.551 10.219 1 97.19 97 GLU B C 1
ATOM 1857 O O . GLU B 1 97 ? -17.391 1.362 11.398 1 97.19 97 GLU B O 1
ATOM 1862 N N . ALA B 1 98 ? -17.469 0.746 9.305 1 96.69 98 ALA B N 1
ATOM 1863 C CA . ALA B 1 98 ? -18.406 -0.363 9.523 1 96.69 98 ALA B CA 1
ATOM 1864 C C . ALA B 1 98 ? -17.766 -1.448 10.383 1 96.69 98 ALA B C 1
ATOM 1866 O O . ALA B 1 98 ? -18.453 -2.133 11.148 1 96.69 98 ALA B O 1
ATOM 1867 N N . THR B 1 99 ? -16.438 -1.613 10.312 1 96.38 99 THR B N 1
ATOM 1868 C CA . THR B 1 99 ? -15.781 -2.729 10.984 1 96.38 99 THR B CA 1
ATOM 1869 C C . THR B 1 99 ? -14.961 -2.236 12.18 1 96.38 99 THR B C 1
ATOM 1871 O O . THR B 1 99 ? -14.43 -3.039 12.945 1 96.38 99 THR B O 1
ATOM 1874 N N . GLY B 1 100 ? -14.859 -0.901 12.297 1 95 100 GLY B N 1
ATOM 1875 C CA . GLY B 1 100 ? -13.953 -0.38 13.305 1 95 100 GLY B CA 1
ATOM 1876 C C . GLY B 1 100 ? -12.508 -0.771 13.07 1 95 100 GLY B C 1
ATOM 1877 O O . GLY B 1 100 ? -11.789 -1.125 14.008 1 95 100 GLY B O 1
ATOM 1878 N N . ALA B 1 101 ? -12.125 -0.788 11.805 1 95.5 101 ALA B N 1
ATOM 1879 C CA . ALA B 1 101 ? -10.797 -1.257 11.43 1 95.5 101 ALA B CA 1
ATOM 1880 C C . ALA B 1 101 ? -9.711 -0.415 12.086 1 95.5 101 ALA B C 1
ATOM 1882 O O . ALA B 1 101 ? -9.781 0.815 12.094 1 95.5 101 ALA B O 1
ATOM 1883 N N . ARG B 1 102 ? -8.719 -1.079 12.648 1 95.88 102 ARG B N 1
ATOM 1884 C CA . ARG B 1 102 ? -7.551 -0.488 13.297 1 95.88 102 ARG B CA 1
ATOM 1885 C C . ARG B 1 102 ? -6.293 -1.306 13.016 1 95.88 102 ARG B C 1
ATOM 1887 O O . ARG B 1 102 ? -6.375 -2.508 12.758 1 95.88 102 ARG B O 1
ATOM 1894 N N . GLY B 1 103 ? -5.184 -0.577 13.102 1 96.25 103 GLY B N 1
ATOM 1895 C CA . GLY B 1 103 ? -3.92 -1.285 12.984 1 96.25 103 GLY B CA 1
ATOM 1896 C C . GLY B 1 103 ? -3.85 -2.186 11.766 1 96.25 103 GLY B C 1
ATOM 1897 O O . GLY B 1 103 ? -4.105 -1.741 10.648 1 96.25 103 GLY B O 1
ATOM 1898 N N . ASN B 1 104 ? -3.715 -3.443 12.016 1 94.12 104 ASN B N 1
ATOM 1899 C CA . ASN B 1 104 ? -3.385 -4.379 10.945 1 94.12 104 ASN B CA 1
ATOM 1900 C C . ASN B 1 104 ? -4.617 -4.758 10.133 1 94.12 104 ASN B C 1
ATOM 1902 O O . ASN B 1 104 ? -4.504 -5.406 9.094 1 94.12 104 ASN B O 1
ATOM 1906 N N . VAL B 1 105 ? -5.789 -4.297 10.516 1 97 105 VAL B N 1
ATOM 1907 C CA . VAL B 1 105 ? -7.02 -4.531 9.766 1 97 105 VAL B CA 1
ATOM 1908 C C . VAL B 1 105 ? -7.164 -3.479 8.664 1 97 105 VAL B C 1
ATOM 1910 O O . VAL B 1 105 ? -7.887 -3.684 7.691 1 97 105 VAL B O 1
ATOM 1913 N N . VAL B 1 106 ? -6.5 -2.355 8.797 1 98.19 106 VAL B N 1
ATOM 1914 C CA . VAL B 1 106 ? -6.645 -1.22 7.895 1 98.19 106 VAL B CA 1
ATOM 1915 C C . VAL B 1 106 ? -6.184 -1.612 6.496 1 98.19 106 VAL B C 1
ATOM 1917 O O . VAL B 1 106 ? -6.902 -1.397 5.516 1 98.19 106 VAL B O 1
ATOM 1920 N N . PRO B 1 107 ? -5.012 -2.297 6.324 1 97.44 107 PRO B N 1
ATOM 1921 C CA . PRO B 1 107 ? -4.613 -2.715 4.98 1 97.44 107 PRO B CA 1
ATOM 1922 C C . PRO B 1 107 ? -5.602 -3.689 4.344 1 97.44 107 PRO B C 1
ATOM 1924 O O . PRO B 1 107 ? -5.812 -3.656 3.129 1 97.44 107 PRO B O 1
ATOM 1927 N N . ASP B 1 108 ? -6.176 -4.527 5.176 1 97.38 108 ASP B N 1
ATOM 1928 C CA . ASP B 1 108 ? -7.184 -5.449 4.66 1 97.38 108 ASP B CA 1
ATOM 1929 C C . ASP B 1 108 ? -8.398 -4.695 4.129 1 97.38 108 ASP B C 1
ATOM 1931 O O . ASP B 1 108 ? -8.945 -5.043 3.076 1 97.38 108 ASP B O 1
ATOM 1935 N N . ALA B 1 109 ? -8.82 -3.68 4.871 1 98.44 109 ALA B N 1
ATOM 1936 C CA . ALA B 1 109 ? -9.938 -2.854 4.43 1 98.44 109 ALA B CA 1
ATOM 1937 C C . ALA B 1 109 ? -9.617 -2.16 3.107 1 98.44 109 ALA B C 1
ATOM 1939 O O . ALA B 1 109 ? -10.484 -2.031 2.242 1 98.44 109 ALA B O 1
ATOM 1940 N N . TYR B 1 110 ? -8.398 -1.695 2.949 1 98.5 110 TYR B N 1
ATOM 1941 C CA . TYR B 1 110 ? -7.957 -1.017 1.734 1 98.5 110 TYR B CA 1
ATOM 1942 C C . TYR B 1 110 ? -8.062 -1.939 0.526 1 98.5 110 TYR B C 1
ATOM 1944 O O . TYR B 1 110 ? -8.555 -1.536 -0.53 1 98.5 110 TYR B O 1
ATOM 1952 N N . LEU B 1 111 ? -7.656 -3.193 0.709 1 98.06 111 LEU B N 1
ATOM 1953 C CA . LEU B 1 111 ? -7.688 -4.176 -0.369 1 98.06 111 LEU B CA 1
ATOM 1954 C C . LEU B 1 111 ? -9.109 -4.656 -0.625 1 98.06 111 LEU B C 1
ATOM 1956 O O . LEU B 1 111 ? -9.492 -4.906 -1.772 1 98.06 111 LEU B O 1
ATOM 1960 N N . ALA B 1 112 ? -9.875 -4.797 0.429 1 98.44 112 ALA B N 1
ATOM 1961 C CA . ALA B 1 112 ? -11.289 -5.133 0.265 1 98.44 112 ALA B CA 1
ATOM 1962 C C . ALA B 1 112 ? -12.016 -4.07 -0.552 1 98.44 112 ALA B C 1
ATOM 1964 O O . ALA B 1 112 ? -12.828 -4.391 -1.419 1 98.44 112 ALA B O 1
ATOM 1965 N N . ALA B 1 113 ? -11.703 -2.797 -0.275 1 98.69 113 ALA B N 1
ATOM 1966 C CA . ALA B 1 113 ? -12.297 -1.691 -1.02 1 98.69 113 ALA B CA 1
ATOM 1967 C C . ALA B 1 113 ? -11.969 -1.79 -2.506 1 98.69 113 ALA B C 1
ATOM 1969 O O . ALA B 1 113 ? -12.812 -1.51 -3.355 1 98.69 113 ALA B O 1
ATOM 1970 N N . LEU B 1 114 ? -10.75 -2.203 -2.791 1 98.25 114 LEU B N 1
ATOM 1971 C CA . LEU B 1 114 ? -10.328 -2.383 -4.176 1 98.25 114 LEU B CA 1
ATOM 1972 C C . LEU B 1 114 ? -11.172 -3.449 -4.867 1 98.25 114 LEU B C 1
ATOM 1974 O O . LEU B 1 114 ? -11.664 -3.232 -5.973 1 98.25 114 LEU B O 1
ATOM 1978 N N . ALA B 1 115 ? -11.312 -4.59 -4.23 1 98.38 115 ALA B N 1
ATOM 1979 C CA . ALA B 1 115 ? -12.109 -5.68 -4.789 1 98.38 115 ALA B CA 1
ATOM 1980 C C . ALA B 1 115 ? -13.555 -5.258 -4.996 1 98.38 115 ALA B C 1
ATOM 1982 O O . ALA B 1 115 ? -14.141 -5.52 -6.051 1 98.38 115 ALA B O 1
ATOM 1983 N N . ILE B 1 116 ? -14.133 -4.535 -4.02 1 98.44 116 ILE B N 1
ATOM 1984 C CA . ILE B 1 116 ? -15.531 -4.105 -4.066 1 98.44 116 ILE B CA 1
ATOM 1985 C C . ILE B 1 116 ? -15.727 -3.119 -5.215 1 98.44 116 ILE B C 1
ATOM 1987 O O . ILE B 1 116 ? -16.688 -3.238 -5.984 1 98.44 116 ILE B O 1
ATOM 1991 N N . GLU B 1 117 ? -14.852 -2.148 -5.301 1 98.19 117 GLU B N 1
ATOM 1992 C CA . GLU B 1 117 ? -14.977 -1.146 -6.355 1 98.19 117 GLU B CA 1
ATOM 1993 C C . GLU B 1 117 ? -15 -1.797 -7.734 1 98.19 117 GLU B C 1
ATOM 1995 O O . GLU B 1 117 ? -15.711 -1.338 -8.633 1 98.19 117 GLU B O 1
ATOM 2000 N N . HIS B 1 118 ? -14.25 -2.867 -7.961 1 97.5 118 HIS B N 1
ATOM 2001 C CA . HIS B 1 118 ? -14.117 -3.494 -9.266 1 97.5 118 HIS B CA 1
ATOM 2002 C C . HIS B 1 118 ? -15.094 -4.652 -9.43 1 97.5 118 HIS B C 1
ATOM 2004 O O . HIS B 1 118 ? -15.078 -5.348 -10.453 1 97.5 118 HIS B O 1
ATOM 2010 N N . GLY B 1 119 ? -15.875 -4.895 -8.422 1 97.06 119 GLY B N 1
ATOM 2011 C CA . GLY B 1 119 ? -16.797 -6.016 -8.477 1 97.06 119 GLY B CA 1
ATOM 2012 C C . GLY B 1 119 ? -16.109 -7.363 -8.57 1 97.06 119 GLY B C 1
ATOM 2013 O O . GLY B 1 119 ? -16.609 -8.281 -9.211 1 97.06 119 GLY B O 1
ATOM 2014 N N . ALA B 1 120 ? -14.945 -7.496 -8.023 1 97.62 120 ALA B N 1
ATOM 2015 C CA . ALA B 1 120 ? -14.125 -8.695 -8.133 1 97.62 120 ALA B CA 1
ATOM 2016 C C . ALA B 1 120 ? -14.391 -9.648 -6.969 1 97.62 120 ALA B C 1
ATOM 2018 O O . ALA B 1 120 ? -14.852 -9.227 -5.906 1 97.62 120 ALA B O 1
ATOM 2019 N N . THR B 1 121 ? -14.188 -10.898 -7.207 1 97.31 121 THR B N 1
ATOM 2020 C CA . THR B 1 121 ? -14.086 -11.875 -6.129 1 97.31 121 THR B CA 1
ATOM 2021 C C . THR B 1 121 ? -12.68 -11.891 -5.543 1 97.31 121 THR B C 1
ATOM 2023 O O . THR B 1 121 ? -11.703 -12.102 -6.266 1 97.31 121 THR B O 1
ATOM 2026 N N . TRP B 1 122 ? -12.602 -11.617 -4.242 1 97.69 122 TRP B N 1
ATOM 2027 C CA . TRP B 1 122 ? -11.328 -11.57 -3.529 1 97.69 122 TRP B CA 1
ATOM 2028 C C . TRP B 1 122 ? -10.891 -12.969 -3.115 1 97.69 122 TRP B C 1
ATOM 2030 O O . TRP B 1 122 ? -11.609 -13.68 -2.408 1 97.69 122 TRP B O 1
ATOM 2040 N N . ILE B 1 123 ? -9.703 -13.391 -3.602 1 97.19 123 ILE B N 1
ATOM 2041 C CA . ILE B 1 123 ? -9.172 -14.711 -3.305 1 97.19 123 ILE B CA 1
ATOM 2042 C C . ILE B 1 123 ? -8.125 -14.609 -2.199 1 97.19 123 ILE B C 1
ATOM 2044 O O . ILE B 1 123 ? -7.078 -13.984 -2.379 1 97.19 123 ILE B O 1
ATOM 2048 N N . SER B 1 124 ? -8.398 -15.211 -1.064 1 96.38 124 SER B N 1
ATOM 2049 C CA . SER B 1 124 ? -7.492 -15.148 0.076 1 96.38 124 SER B CA 1
ATOM 2050 C C . SER B 1 124 ? -7.602 -16.391 0.941 1 96.38 124 SER B C 1
ATOM 2052 O O . SER B 1 124 ? -8.625 -17.094 0.916 1 96.38 124 SER B O 1
ATOM 2054 N N . THR B 1 125 ? -6.484 -16.734 1.653 1 92.5 125 THR B N 1
ATOM 2055 C CA . THR B 1 125 ? -6.52 -17.812 2.633 1 92.5 125 THR B CA 1
ATOM 2056 C C . THR B 1 125 ? -6.945 -17.297 4 1 92.5 125 THR B C 1
ATOM 2058 O O . THR B 1 125 ? -7.219 -18.078 4.914 1 92.5 125 THR B O 1
ATOM 2061 N N . ASP B 1 126 ? -6.98 -16 4.141 1 92.94 126 ASP B N 1
ATOM 2062 C CA . ASP B 1 126 ? -7.316 -15.367 5.41 1 92.94 126 ASP B CA 1
ATOM 2063 C C . ASP B 1 126 ? -8.828 -15.234 5.574 1 92.94 126 ASP B C 1
ATOM 2065 O O . ASP B 1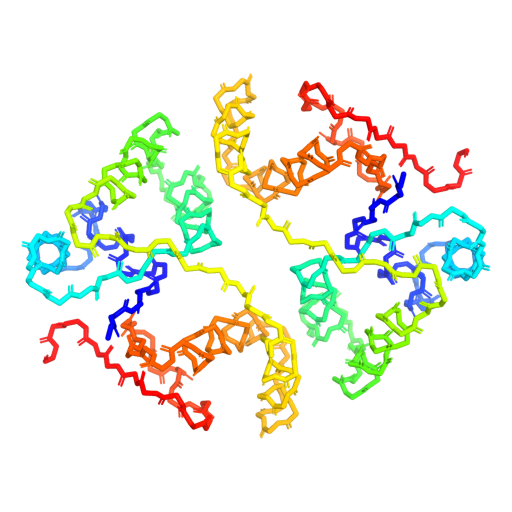 126 ? -9.461 -14.406 4.918 1 92.94 126 ASP B O 1
ATOM 2069 N N . THR B 1 127 ? -9.438 -15.883 6.496 1 91.56 127 THR B N 1
ATOM 2070 C CA . THR B 1 127 ? -10.883 -15.883 6.73 1 91.56 127 THR B CA 1
ATOM 2071 C C . THR B 1 127 ? -11.328 -14.555 7.34 1 91.56 127 THR B C 1
ATOM 2073 O O . THR B 1 127 ? -12.523 -14.258 7.371 1 91.56 127 THR B O 1
ATOM 2076 N N . GLY B 1 128 ? -10.391 -13.758 7.809 1 92.62 128 GLY B N 1
ATOM 2077 C CA . GLY B 1 128 ? -10.695 -12.461 8.391 1 92.62 128 GLY B CA 1
ATOM 2078 C C . GLY B 1 128 ? -11.344 -11.5 7.414 1 92.62 128 GLY B C 1
ATOM 2079 O O . GLY B 1 128 ? -12 -10.539 7.82 1 92.62 128 GLY B O 1
ATOM 2080 N N . PHE B 1 129 ? -11.273 -11.789 6.09 1 95.69 129 PHE B N 1
ATOM 2081 C CA . PHE B 1 129 ? -11.859 -10.914 5.086 1 95.69 129 PHE B CA 1
ATOM 2082 C C . PHE B 1 129 ? -13.383 -11.016 5.098 1 95.69 129 PHE B C 1
ATOM 2084 O O . PHE B 1 129 ? -14.07 -10.156 4.547 1 95.69 129 PHE B O 1
ATOM 2091 N N . ALA B 1 130 ? -13.922 -12 5.762 1 93.94 130 ALA B N 1
ATOM 2092 C CA . ALA B 1 130 ? -15.375 -12.164 5.871 1 93.94 130 ALA B CA 1
ATOM 2093 C C . ALA B 1 130 ? -16 -11.023 6.66 1 93.94 130 ALA B C 1
ATOM 2095 O O . ALA B 1 130 ? -17.203 -10.773 6.559 1 93.94 130 ALA B O 1
ATOM 2096 N N . ARG B 1 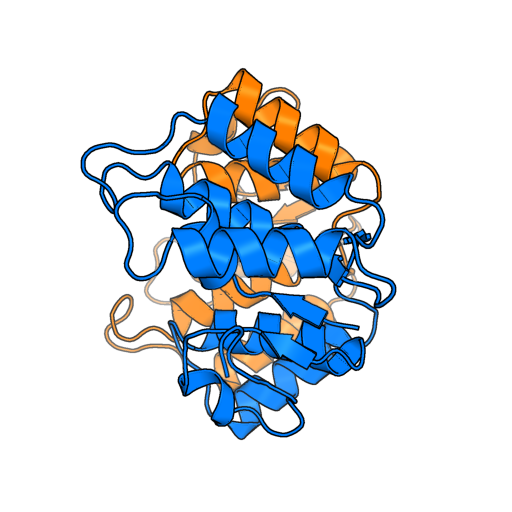131 ? -15.305 -10.266 7.367 1 96 131 ARG B N 1
ATOM 2097 C CA . ARG B 1 131 ? -15.805 -9.203 8.227 1 96 131 ARG B CA 1
ATOM 2098 C C . ARG B 1 131 ? -16.266 -8 7.402 1 96 131 ARG B C 1
ATOM 2100 O O . ARG B 1 131 ? -16.984 -7.141 7.902 1 96 131 ARG B O 1
ATOM 2107 N N . PHE B 1 132 ? -15.781 -7.906 6.141 1 97.44 132 PHE B N 1
ATOM 2108 C CA . PHE B 1 132 ? -16.047 -6.715 5.344 1 97.44 132 PHE B CA 1
ATOM 2109 C C . PHE B 1 132 ? -17.344 -6.852 4.574 1 97.44 132 PHE B C 1
ATOM 2111 O O . PHE B 1 132 ? -17.453 -7.676 3.66 1 97.44 132 PHE B O 1
ATOM 2118 N N . PRO B 1 133 ? -18.312 -6.016 4.871 1 96.94 133 PRO B N 1
ATOM 2119 C CA . PRO B 1 133 ? -19.594 -6.086 4.156 1 96.94 133 PRO B CA 1
ATOM 2120 C C . PRO B 1 133 ? -19.453 -5.77 2.67 1 96.94 133 PRO B C 1
ATOM 2122 O O . PRO B 1 133 ? -18.719 -4.848 2.293 1 96.94 133 PRO B O 1
ATOM 2125 N N . GLY B 1 134 ? -20.141 -6.555 1.869 1 96.69 134 GLY B N 1
ATOM 2126 C CA . GLY B 1 134 ? -20.156 -6.293 0.439 1 96.69 134 GLY B CA 1
ATOM 2127 C C . GLY B 1 134 ? -19.016 -6.965 -0.307 1 96.69 134 GLY B C 1
ATOM 2128 O O . GLY B 1 134 ? -19.016 -7.016 -1.538 1 96.69 134 GLY B O 1
ATOM 2129 N N . LEU B 1 135 ? -18.047 -7.531 0.474 1 97.69 135 LEU B N 1
ATOM 2130 C CA . LEU B 1 135 ? -16.922 -8.195 -0.175 1 97.69 135 LEU B CA 1
ATOM 2131 C C . LEU B 1 135 ? -17.281 -9.641 -0.53 1 97.69 135 LEU B C 1
ATOM 2133 O O . LEU B 1 135 ? -17.703 -10.406 0.331 1 97.69 135 LEU B O 1
ATOM 2137 N N . ARG B 1 136 ? -17.203 -9.953 -1.77 1 96.81 136 ARG B N 1
ATOM 2138 C CA . ARG B 1 136 ? -17.203 -11.352 -2.182 1 96.81 136 ARG B CA 1
ATOM 2139 C C . ARG B 1 136 ? -15.812 -11.969 -2.051 1 96.81 136 ARG B C 1
ATOM 2141 O O . ARG B 1 136 ? -14.852 -11.484 -2.652 1 96.81 136 ARG B O 1
ATOM 2148 N N . TRP B 1 137 ? -15.68 -12.93 -1.235 1 94.62 137 TRP B N 1
ATOM 2149 C CA . TRP B 1 137 ? -14.367 -13.539 -1.026 1 94.62 137 TRP B CA 1
ATOM 2150 C C . TRP B 1 137 ? -14.477 -15.055 -0.95 1 94.62 137 TRP B C 1
ATOM 2152 O O . TRP B 1 137 ? -15.5 -15.594 -0.52 1 94.62 137 TRP B O 1
ATOM 2162 N N . ARG B 1 138 ? -13.438 -15.727 -1.427 1 94 138 ARG B N 1
ATOM 2163 C CA . ARG B 1 138 ? -13.352 -17.188 -1.306 1 94 138 ARG B CA 1
ATOM 2164 C C . ARG B 1 138 ? -11.898 -17.641 -1.245 1 94 138 ARG B C 1
ATOM 2166 O O . ARG B 1 138 ? -10.984 -16.859 -1.509 1 94 138 ARG B O 1
ATOM 2173 N N . ARG B 1 139 ? -11.68 -18.906 -0.835 1 92.38 139 ARG B N 1
ATOM 2174 C CA . ARG B 1 139 ? -10.367 -19.531 -0.859 1 92.38 139 ARG B CA 1
ATOM 2175 C C . ARG B 1 139 ? -10.055 -20.109 -2.238 1 92.38 139 ARG B C 1
ATOM 2177 O O . ARG B 1 139 ? -10.961 -20.547 -2.947 1 92.38 139 ARG B O 1
ATOM 2184 N N . PRO B 1 140 ? -8.828 -20.109 -2.586 1 86.88 140 PRO B N 1
ATOM 2185 C CA . PRO B 1 140 ? -8.484 -20.578 -3.928 1 86.88 140 PRO B CA 1
ATOM 2186 C C . PRO B 1 140 ? -8.797 -22.062 -4.121 1 86.88 140 PRO B C 1
ATOM 2188 O O . PRO B 1 140 ? -9.211 -22.469 -5.211 1 86.88 140 PRO B O 1
ATOM 2191 N N . LEU B 1 141 ? -8.562 -22.844 -3.055 1 82.69 141 LEU B N 1
ATOM 2192 C CA . LEU B 1 141 ? -8.641 -24.297 -3.225 1 82.69 141 LEU B CA 1
ATOM 2193 C C . LEU B 1 141 ? -10 -24.828 -2.777 1 82.69 141 LEU B C 1
ATOM 2195 O O . LEU B 1 141 ? -10.203 -26.047 -2.699 1 82.69 141 LEU B O 1
ATOM 2199 N N . ASP B 1 142 ? -10.93 -23.891 -2.469 1 74.94 142 ASP B N 1
ATOM 2200 C CA . ASP B 1 142 ? -12.266 -24.359 -2.115 1 74.94 142 ASP B CA 1
ATOM 2201 C C . ASP B 1 142 ? -13.133 -24.531 -3.359 1 74.94 142 ASP B C 1
ATOM 2203 O O . ASP B 1 142 ? -12.914 -23.875 -4.375 1 74.94 142 ASP B O 1
#

Solvent-accessible surface area (backbone atoms only — not comparable to full-atom values): 14949 Å² total; per-residue (Å²): 79,38,32,62,37,41,64,49,53,45,25,33,67,37,78,90,39,81,64,12,67,60,36,31,51,50,48,52,48,44,31,65,36,91,55,47,23,39,39,40,66,68,38,49,48,49,35,45,19,50,47,28,13,63,89,78,28,93,75,38,46,54,56,70,60,48,51,50,52,50,50,53,53,64,66,28,82,14,37,37,87,44,71,79,57,94,58,23,62,61,47,23,51,50,46,31,64,75,62,64,41,41,20,84,42,32,64,53,34,50,51,45,18,43,28,45,73,68,64,22,39,31,31,35,84,62,73,74,59,72,70,43,84,86,52,48,67,46,46,83,91,107,80,38,30,62,38,42,63,48,54,46,23,33,67,36,78,90,37,80,64,13,67,59,36,32,51,49,49,52,47,46,31,66,35,91,55,47,23,39,38,41,66,68,38,49,49,49,34,45,20,51,48,30,13,64,91,78,28,94,77,39,47,55,56,71,60,47,51,48,51,50,49,53,55,62,67,28,83,14,36,37,85,46,73,78,57,94,58,22,62,61,46,23,51,50,45,31,64,76,61,64,41,40,20,85,42,33,63,53,34,50,52,44,17,44,29,45,73,68,64,22,39,31,30,35,85,61,73,73,60,72,70,44,86,86,53,47,68,46,47,82,89,107

Sequence (284 aa):
MLLADVNVFIHAHRPDTESSQEYAAWLTRALTGPEPFGVSSLVLSGFLRIVTNHRVFADPTPPDVALAFCEDVRSAPAAVMTLPGPRHWQIFRQLCEATGARGNVVPDAYLAALAIEHGATWISTDTGFARFPGLRWRRPLDMLLADVNVFIHAHRPDTESSQEYAAWLTRALTGPEPFGVSSLVLSGFLRIVTNHRVFADPTPPDVALAFCEDVRSAPAAVMTLPGPRHWQIFRQLCEATGARGNVVPDAYLAALAIEHGATWISTDTGFARFPGLRWRRPLD

Secondary structure (DSSP, 8-state):
-EEE-HHHHHHHH-TTSTTHHHHHHHHHHHHHSSS-EEE-HHHHHHHHHHHT-TTT-SSPPPHHHHHHHHHHHHTSTTEEE----TTHHHHHHHHHHHHT--TTHHHHHHHHHHHHHTTPEEE-S-GGGGGSTT-EEE-TT-/-EEE-HHHHHHHH-TTSTTHHHHHHHHHHHHHSSS-EEE-HHHHHHHHHHHT-TTT-SSPPPHHHHHHHHHHHHTSTTEEE----TTHHHHHHHHHHHHT--TTHHHHHHHHHHHHHTTPEEE-S-GGGGGSTT--EE-TT-